Protein AF-A0A932WD72-F1 (afdb_monomer_lite)

pLDDT: mean 85.98, std 17.01, range [37.34, 98.81]

Radius of gyration: 32.65 Å; chains: 1; bounding box: 57×39×103 Å

Sequence (234 aa):
MKNISDVLYSDHKSEKAEFLILNVMKSKGMKMKNLIPLVLSLIFALLALNAHSNSNQEAILEHKLKTLNLENPKQDLTKNIGRDDFRFIGLYGYAKYFPGTNENDYPLINKYGISMIEGTSDFIESEKHKELIQKAKQYAEIYNSALLNRVKEHNVKPQEGYVPDKETAIKIAVAIWIPIYGQNEIEKQKPYNAILENGIWFVSGSLPKGWVGGVAEAEILKENGKIIRISHGK

Foldseek 3Di:
DDDVVVVVVVVVVVVVVVVVVVVVCVVVVNDPVRVVVVVVVVVVVVVVVVVVPPVALLNLLVVLCVVADLVCLVVVLVVCVVVVQLAAEWEEEPHIDQAQDDPVCVVVNVVRDHDYRGSGYNDDPDPSSVVSNVSSNSSRNVNRNVSSVVVPPPDDADPCAPQNDFVSLQVLQLVVCCVVPNDVQQVQQPPKGWDDDPQWIWIWGHDPPPDDFWIWIWIAGRHYRDTPDTDTTD

Secondary structure (DSSP, 8-state):
---HHHHHHHHHHHHHHHHHHHHHHHHTT--HHHHHHHHHHHHHHHHHHHT-----HHHHHHHHHTTS-SS-HHHHHHHHHTTT--PEEEE-SSS-B-TT--GGGHHHHHHH-EEEETT--SS---HHHHHHHHHHHHHHHHHHHHHHHHHHS-----TT-SS-SHHHHHHHHHHHHHHHH-HHHHHTTPSPEEEEETTEEEEE----TT--S--EEEEEETTT--EEEEEE--

Structure (mmCIF, N/CA/C/O backbone):
data_AF-A0A932WD72-F1
#
_entry.id   AF-A0A932WD72-F1
#
loop_
_atom_site.group_PDB
_atom_site.id
_atom_site.type_symbol
_atom_site.label_atom_id
_atom_site.label_alt_id
_atom_site.label_comp_id
_atom_site.label_asym_id
_atom_site.label_entity_id
_atom_site.label_seq_id
_atom_site.pdbx_PDB_ins_code
_atom_site.Cartn_x
_atom_site.Cartn_y
_atom_site.Cartn_z
_atom_site.occupancy
_atom_site.B_iso_or_equiv
_atom_site.auth_seq_id
_atom_site.auth_comp_id
_atom_site.auth_asym_id
_atom_site.auth_atom_id
_atom_site.pdbx_PDB_model_num
ATOM 1 N N . MET A 1 1 ? 24.542 18.127 35.297 1.00 41.25 1 MET A N 1
ATOM 2 C CA . MET A 1 1 ? 24.663 18.722 36.646 1.00 41.25 1 MET A CA 1
ATOM 3 C C . MET A 1 1 ? 23.253 19.050 37.110 1.00 41.25 1 MET A C 1
ATOM 5 O O . MET A 1 1 ? 22.577 19.782 36.401 1.00 41.25 1 MET A O 1
ATOM 9 N N . LYS A 1 2 ? 22.760 18.421 38.187 1.00 44.06 2 LYS A N 1
ATOM 10 C CA . LYS A 1 2 ? 21.431 18.741 38.742 1.00 44.06 2 LYS A CA 1
ATOM 11 C C . LYS A 1 2 ? 21.469 20.142 39.353 1.00 44.06 2 LYS A C 1
ATOM 13 O O . LYS A 1 2 ? 22.476 20.512 39.951 1.00 44.06 2 LYS A O 1
ATOM 18 N N . ASN A 1 3 ? 20.401 20.905 39.150 1.00 39.41 3 ASN A N 1
ATOM 19 C CA . ASN A 1 3 ? 20.292 22.287 39.595 1.00 39.41 3 ASN A CA 1
ATOM 20 C C . ASN A 1 3 ? 20.212 22.322 41.133 1.00 39.41 3 ASN A C 1
ATOM 22 O O . ASN A 1 3 ? 19.490 21.523 41.728 1.00 39.41 3 ASN A O 1
ATOM 26 N N . ILE A 1 4 ? 20.958 23.215 41.789 1.00 45.09 4 ILE A N 1
ATOM 27 C CA . ILE A 1 4 ? 21.051 23.293 43.264 1.00 45.09 4 ILE A CA 1
ATOM 28 C C . ILE A 1 4 ? 19.677 23.600 43.898 1.00 45.09 4 ILE A C 1
ATOM 30 O O . ILE A 1 4 ? 19.404 23.198 45.028 1.00 45.09 4 ILE A O 1
ATOM 34 N N . SER A 1 5 ? 18.764 24.209 43.133 1.00 44.12 5 SER A N 1
ATOM 35 C CA . SER A 1 5 ? 17.362 24.411 43.514 1.00 44.12 5 SER A CA 1
ATOM 36 C C . SER A 1 5 ? 16.588 23.108 43.741 1.00 44.12 5 SER A C 1
ATOM 38 O O . SER A 1 5 ? 15.742 23.059 44.630 1.00 44.12 5 SER A O 1
ATOM 40 N N . ASP A 1 6 ? 16.886 22.043 42.990 1.00 44.47 6 ASP A N 1
ATOM 41 C CA . ASP A 1 6 ? 16.159 20.767 43.085 1.00 44.47 6 ASP A CA 1
ATOM 42 C C . ASP A 1 6 ? 16.589 19.959 44.316 1.00 44.47 6 ASP A C 1
ATOM 44 O O . ASP A 1 6 ? 15.799 19.198 44.873 1.00 44.47 6 ASP A O 1
ATOM 48 N N . VAL A 1 7 ? 17.833 20.158 44.768 1.00 45.12 7 VAL A N 1
ATOM 49 C CA . VAL A 1 7 ? 18.369 19.554 45.997 1.00 45.12 7 VAL A CA 1
ATOM 50 C C . VAL A 1 7 ? 17.746 20.235 47.220 1.00 45.12 7 VAL A C 1
ATOM 52 O O . VAL A 1 7 ? 17.150 19.559 48.058 1.00 45.12 7 VAL A O 1
ATOM 55 N N . LEU A 1 8 ? 17.742 21.573 47.247 1.00 37.34 8 LEU A N 1
ATOM 56 C CA . LEU A 1 8 ? 17.182 22.361 48.353 1.00 37.34 8 LEU A CA 1
ATOM 57 C C . LEU A 1 8 ? 15.648 22.252 48.469 1.00 37.34 8 LEU A C 1
ATOM 59 O O . LEU A 1 8 ? 15.103 22.312 49.571 1.00 37.34 8 LEU A O 1
ATOM 63 N N . TYR A 1 9 ? 14.931 22.044 47.356 1.00 37.50 9 TYR A N 1
ATOM 64 C CA . TYR A 1 9 ? 13.480 21.805 47.387 1.00 37.50 9 TYR A CA 1
ATOM 65 C C . TYR A 1 9 ? 13.120 20.401 47.911 1.00 37.50 9 TYR A C 1
ATOM 67 O O . TYR A 1 9 ? 12.028 20.202 48.452 1.00 37.50 9 TYR A O 1
ATOM 75 N N . SER A 1 10 ? 14.029 19.425 47.776 1.00 45.84 10 SER A N 1
ATOM 76 C CA . SER A 1 10 ? 13.839 18.064 48.291 1.00 45.84 10 SER A CA 1
ATOM 77 C C . SER A 1 10 ? 14.090 17.957 49.802 1.00 45.84 10 SER A C 1
ATOM 79 O O . SER A 1 10 ? 13.303 17.304 50.492 1.00 45.84 10 SER A O 1
ATOM 81 N N . ASP A 1 11 ? 15.080 18.690 50.327 1.00 47.03 11 ASP A N 1
ATOM 82 C CA . ASP A 1 11 ? 15.440 18.689 51.755 1.00 47.03 11 ASP A CA 1
ATOM 83 C C . ASP A 1 11 ? 14.346 19.308 52.642 1.00 47.03 11 ASP A C 1
ATOM 85 O O . ASP A 1 11 ? 14.037 18.808 53.721 1.00 47.03 11 ASP A O 1
ATOM 89 N N . HIS A 1 12 ? 13.634 20.333 52.163 1.00 47.28 12 HIS A N 1
ATOM 90 C CA . HIS A 1 12 ? 12.531 20.917 52.936 1.00 47.28 12 HIS A CA 1
ATOM 91 C C . HIS A 1 12 ? 11.278 20.024 53.030 1.00 47.28 12 HIS A C 1
ATOM 93 O O . HIS A 1 12 ? 10.427 20.243 53.899 1.00 47.28 12 HIS A O 1
ATOM 99 N N . LYS A 1 13 ? 11.117 19.036 52.136 1.00 51.66 13 LYS A N 1
ATOM 100 C CA . LYS A 1 13 ? 10.006 18.068 52.191 1.00 51.66 13 LYS A CA 1
ATOM 101 C C . LYS A 1 13 ? 10.294 16.918 53.153 1.00 51.66 13 LYS A C 1
ATOM 103 O O . LYS A 1 13 ? 9.353 16.472 53.810 1.00 51.66 13 LYS A O 1
ATOM 108 N N . SER A 1 14 ? 11.544 16.457 53.251 1.00 51.78 14 SER A N 1
ATOM 109 C CA . SER A 1 14 ? 11.929 15.389 54.183 1.00 51.78 14 SER A CA 1
ATOM 110 C C . SER A 1 14 ? 11.797 15.853 55.635 1.00 51.78 14 SER A C 1
ATOM 112 O O . SER A 1 14 ? 11.120 15.187 56.416 1.00 51.78 14 SER A O 1
ATOM 114 N N . GLU A 1 15 ? 12.281 17.054 55.967 1.00 55.59 15 GLU A N 1
ATOM 115 C CA . GLU A 1 15 ? 12.157 17.619 57.321 1.00 55.59 15 GLU A CA 1
ATOM 116 C C . GLU A 1 15 ? 10.693 17.837 57.740 1.00 55.59 15 GLU A C 1
ATOM 118 O O . GLU A 1 15 ? 10.295 17.533 58.867 1.00 55.59 15 GLU A O 1
ATOM 123 N N . LYS A 1 16 ? 9.841 18.317 56.820 1.00 57.59 16 LYS A N 1
ATOM 124 C CA . LYS A 1 16 ? 8.402 18.490 57.088 1.00 57.59 16 LYS A CA 1
ATOM 125 C C . LYS A 1 16 ? 7.681 17.156 57.277 1.00 57.59 16 LYS A C 1
ATOM 127 O O . LYS A 1 16 ? 6.768 17.081 58.099 1.00 57.59 16 LYS A O 1
ATOM 132 N N . ALA A 1 17 ? 8.073 16.119 56.538 1.00 55.59 17 ALA A N 1
ATOM 133 C CA . ALA A 1 17 ? 7.509 14.782 56.684 1.00 55.59 17 ALA A CA 1
ATOM 134 C C . ALA A 1 17 ? 7.911 14.148 58.025 1.00 55.59 17 ALA A C 1
ATOM 136 O O . ALA A 1 17 ? 7.048 13.621 58.728 1.00 55.59 17 ALA A O 1
ATOM 137 N N . GLU A 1 18 ? 9.179 14.266 58.426 1.00 61.75 18 GLU A N 1
ATOM 138 C CA . GLU A 1 18 ? 9.663 13.800 59.732 1.00 61.75 18 GLU A CA 1
ATOM 139 C C . GLU A 1 18 ? 8.956 14.509 60.893 1.00 61.75 18 GLU A C 1
ATOM 141 O O . GLU A 1 18 ? 8.495 13.858 61.836 1.00 61.75 18 GLU A O 1
ATOM 146 N N . PHE A 1 19 ? 8.775 15.830 60.793 1.00 67.19 19 PHE A N 1
ATOM 147 C CA . PHE A 1 19 ? 8.046 16.615 61.788 1.00 67.19 19 PHE A CA 1
ATOM 148 C C . PHE A 1 19 ? 6.575 16.184 61.915 1.00 67.19 19 PHE A C 1
ATOM 150 O O . PHE A 1 19 ? 6.048 16.048 63.024 1.00 67.19 19 PHE A O 1
ATOM 157 N N . LEU A 1 20 ? 5.904 15.913 60.789 1.00 63.50 20 LEU A N 1
ATOM 158 C CA . LEU A 1 20 ? 4.515 15.450 60.783 1.00 63.50 20 LEU A CA 1
ATOM 159 C C . LEU A 1 20 ? 4.382 14.052 61.411 1.00 63.50 20 LEU A C 1
ATOM 161 O O . LEU A 1 20 ? 3.483 13.820 62.222 1.00 63.50 20 LEU A O 1
ATOM 165 N N . ILE A 1 21 ? 5.301 13.140 61.080 1.00 62.25 21 ILE A N 1
ATOM 166 C CA . ILE A 1 21 ? 5.334 11.769 61.608 1.00 62.25 21 ILE A CA 1
ATOM 167 C C . ILE A 1 21 ? 5.532 11.786 63.128 1.00 62.25 21 ILE A C 1
ATOM 169 O O . ILE A 1 21 ? 4.779 11.129 63.851 1.00 62.25 21 ILE A O 1
ATOM 173 N N . LEU A 1 22 ? 6.475 12.586 63.632 1.00 61.41 22 LEU A N 1
ATOM 174 C CA . LEU A 1 22 ? 6.733 12.721 65.070 1.00 61.41 22 LEU A CA 1
ATOM 175 C C . LEU A 1 22 ? 5.521 13.274 65.836 1.00 61.41 22 LEU A C 1
ATOM 177 O O . LEU A 1 22 ? 5.218 12.801 66.937 1.00 61.41 22 LEU A O 1
ATOM 181 N N . ASN A 1 23 ? 4.785 14.223 65.253 1.00 68.56 23 ASN A N 1
ATOM 182 C CA . ASN A 1 23 ? 3.573 14.776 65.864 1.00 68.56 23 ASN A CA 1
ATOM 183 C C . ASN A 1 23 ? 2.417 13.761 65.898 1.00 68.56 23 ASN A C 1
ATOM 185 O O . ASN A 1 23 ? 1.711 13.642 66.908 1.00 68.56 23 ASN A O 1
ATOM 189 N N . VAL A 1 24 ? 2.252 12.961 64.841 1.00 63.25 24 VAL A N 1
ATOM 190 C CA . VAL A 1 24 ? 1.268 11.865 64.811 1.00 63.25 24 VAL A CA 1
ATOM 191 C C . VAL A 1 24 ? 1.629 10.765 65.819 1.00 63.25 24 VAL A C 1
ATOM 193 O O . VAL A 1 24 ? 0.752 10.261 66.521 1.00 63.25 24 VAL A O 1
ATOM 196 N N . MET A 1 25 ? 2.913 10.424 65.958 1.00 64.25 25 MET A N 1
ATOM 197 C CA . MET A 1 25 ? 3.375 9.451 66.955 1.00 64.25 25 MET A CA 1
ATOM 198 C C . MET A 1 25 ? 3.091 9.902 68.392 1.00 64.25 25 MET A C 1
ATOM 200 O O . MET A 1 25 ? 2.602 9.103 69.195 1.00 64.25 25 MET A O 1
ATOM 204 N N . LYS A 1 26 ? 3.365 11.177 68.708 1.00 66.56 26 LYS A N 1
ATOM 205 C CA . LYS A 1 26 ? 3.128 11.751 70.044 1.00 66.56 26 LYS A CA 1
ATOM 206 C C . LYS A 1 26 ? 1.642 11.812 70.394 1.00 66.56 26 LYS A C 1
ATOM 208 O O . LYS A 1 26 ? 1.268 11.382 71.479 1.00 66.56 26 LYS A O 1
ATOM 213 N N . SER A 1 27 ? 0.799 12.288 69.477 1.00 71.25 27 SER A N 1
ATOM 214 C CA . SER A 1 27 ? -0.651 12.429 69.713 1.00 71.25 27 SER A CA 1
ATOM 215 C C . SER A 1 27 ? -1.383 11.100 69.929 1.00 71.25 27 SER A C 1
ATOM 217 O O . SER A 1 27 ? -2.397 11.075 70.619 1.00 71.25 27 SER A O 1
ATOM 219 N N . LYS A 1 28 ? -0.869 9.991 69.379 1.00 68.56 28 LYS A N 1
ATOM 220 C CA . LYS A 1 28 ? -1.492 8.659 69.489 1.00 68.56 28 LYS A CA 1
ATOM 221 C C . LYS A 1 28 ? -0.785 7.698 70.454 1.00 68.56 28 LYS A C 1
ATOM 223 O O . LYS A 1 28 ? -1.151 6.527 70.503 1.00 68.56 28 LYS A O 1
ATOM 228 N N . GLY A 1 29 ? 0.241 8.146 71.186 1.00 75.31 29 GLY A N 1
ATOM 229 C CA . GLY A 1 29 ? 1.013 7.283 72.096 1.00 75.31 29 GLY A CA 1
ATOM 230 C C . GLY A 1 29 ? 1.695 6.096 71.396 1.00 75.31 29 GLY A C 1
ATOM 231 O O . GLY A 1 29 ? 1.924 5.047 72.002 1.00 75.31 29 GLY A O 1
ATOM 232 N N . MET A 1 30 ? 1.986 6.226 70.099 1.00 68.69 30 MET A N 1
ATOM 233 C CA . MET A 1 30 ? 2.426 5.114 69.260 1.00 68.69 30 MET A CA 1
ATOM 234 C C . MET A 1 30 ? 3.936 4.893 69.403 1.00 68.69 30 MET A C 1
ATOM 236 O O . MET A 1 30 ? 4.739 5.768 69.082 1.00 68.69 30 MET A O 1
ATOM 240 N N . LYS A 1 31 ? 4.347 3.705 69.865 1.00 74.88 31 LYS A N 1
ATOM 241 C CA . LYS A 1 31 ? 5.771 3.336 69.943 1.00 74.88 31 LYS A CA 1
ATOM 242 C C . LYS A 1 31 ? 6.355 3.161 68.536 1.00 74.88 31 LYS A C 1
ATOM 244 O O . LYS A 1 31 ? 5.718 2.551 67.684 1.00 74.88 31 LYS A O 1
ATOM 249 N N . MET A 1 32 ? 7.596 3.611 68.324 1.00 66.00 32 MET A N 1
ATOM 250 C CA . MET A 1 32 ? 8.297 3.601 67.024 1.00 66.00 32 MET A CA 1
ATOM 251 C C . MET A 1 32 ? 8.283 2.235 66.316 1.00 66.00 32 MET A C 1
ATOM 253 O O . MET A 1 32 ? 8.058 2.159 65.112 1.00 66.00 32 MET A O 1
ATOM 257 N N . LYS A 1 33 ? 8.397 1.142 67.081 1.00 68.69 33 LYS A N 1
ATOM 258 C CA . LYS A 1 33 ? 8.312 -0.240 66.576 1.00 68.69 33 LYS A CA 1
ATOM 259 C C . LYS A 1 33 ? 6.976 -0.606 65.904 1.00 68.69 33 LYS A C 1
ATOM 261 O O . LYS A 1 33 ? 6.944 -1.528 65.101 1.00 68.69 33 LYS A O 1
ATOM 266 N N . ASN A 1 34 ? 5.896 0.123 66.195 1.00 69.75 34 ASN A N 1
ATOM 267 C CA . ASN A 1 34 ? 4.574 -0.088 65.599 1.00 69.75 34 ASN A CA 1
ATOM 268 C C . ASN A 1 34 ? 4.337 0.799 64.362 1.00 69.75 34 ASN A C 1
ATOM 270 O O . ASN A 1 34 ? 3.388 0.563 63.620 1.00 69.75 34 ASN A O 1
ATOM 274 N N . LEU A 1 35 ? 5.185 1.809 64.130 1.00 66.00 35 LEU A N 1
ATOM 275 C CA . LEU A 1 35 ? 5.070 2.716 62.987 1.00 66.00 35 LEU A CA 1
ATOM 276 C C . LEU A 1 35 ? 5.644 2.090 61.711 1.00 66.00 35 LEU A C 1
ATOM 278 O O . LEU A 1 35 ? 5.065 2.229 60.638 1.00 66.00 35 LEU A O 1
ATOM 282 N N . ILE A 1 36 ? 6.753 1.361 61.848 1.00 74.75 36 ILE A N 1
ATOM 283 C CA . ILE A 1 36 ? 7.445 0.671 60.752 1.00 74.75 36 ILE A CA 1
ATOM 284 C C . ILE A 1 36 ? 6.493 -0.221 59.931 1.00 74.75 36 ILE A C 1
ATOM 286 O O . ILE A 1 36 ? 6.412 -0.008 58.723 1.00 74.75 36 ILE A O 1
ATOM 290 N N . PRO A 1 37 ? 5.717 -1.156 60.522 1.00 72.38 37 PRO A N 1
ATOM 291 C CA . PRO A 1 37 ? 4.793 -1.987 59.748 1.00 72.38 37 PRO A CA 1
ATOM 292 C C . PRO A 1 37 ? 3.656 -1.186 59.095 1.00 72.38 37 PRO A C 1
ATOM 294 O O . PRO A 1 37 ? 3.185 -1.564 58.028 1.00 72.38 37 PRO A O 1
ATOM 297 N N . LEU A 1 38 ? 3.235 -0.062 59.685 1.00 72.06 38 LEU A N 1
ATOM 298 C CA . LEU A 1 38 ? 2.143 0.762 59.159 1.00 72.06 38 LEU A CA 1
ATOM 299 C C . LEU A 1 38 ? 2.592 1.584 57.944 1.00 72.06 38 LEU A C 1
ATOM 301 O O . LEU A 1 38 ? 1.895 1.606 56.931 1.00 72.06 38 LEU A O 1
ATOM 305 N N . VAL A 1 39 ? 3.789 2.176 58.019 1.00 75.56 39 VAL A N 1
ATOM 306 C CA . VAL A 1 39 ? 4.454 2.865 56.902 1.00 75.56 39 VAL A CA 1
ATOM 307 C C . VAL A 1 39 ? 4.790 1.875 55.792 1.00 75.56 39 VAL A C 1
ATOM 309 O O . VAL A 1 39 ? 4.504 2.161 54.635 1.00 75.56 39 VAL A O 1
ATOM 312 N N . LEU A 1 40 ? 5.303 0.686 56.128 1.00 71.75 40 LEU A N 1
ATOM 313 C CA . LEU A 1 40 ? 5.499 -0.391 55.157 1.00 71.75 40 LEU A CA 1
ATOM 314 C C . LEU A 1 40 ? 4.181 -0.795 54.494 1.00 71.75 40 LEU A C 1
ATOM 316 O O . LEU A 1 40 ? 4.169 -0.924 53.279 1.00 71.75 40 LEU A O 1
ATOM 320 N N . SER A 1 41 ? 3.072 -0.922 55.234 1.00 69.62 41 SER A N 1
ATOM 321 C CA . SER A 1 41 ? 1.763 -1.236 54.638 1.00 69.62 41 SER A CA 1
ATOM 322 C C . SER A 1 41 ? 1.244 -0.115 53.735 1.00 69.62 41 SER A C 1
ATOM 324 O O . SER A 1 41 ? 0.659 -0.398 52.697 1.00 69.62 41 SER A O 1
ATOM 326 N N . LEU A 1 42 ? 1.504 1.150 54.084 1.00 72.06 42 LEU A N 1
ATOM 327 C CA . LEU A 1 42 ? 1.110 2.306 53.282 1.00 72.06 42 LEU A CA 1
ATOM 328 C C . LEU A 1 42 ? 1.945 2.389 51.999 1.00 72.06 42 LEU A C 1
ATOM 330 O O . LEU A 1 42 ? 1.398 2.647 50.934 1.00 72.06 42 LEU A O 1
ATOM 334 N N . ILE A 1 43 ? 3.250 2.113 52.089 1.00 73.62 43 ILE A N 1
ATOM 335 C CA . ILE A 1 43 ? 4.148 1.978 50.936 1.00 73.62 43 ILE A CA 1
ATOM 336 C C . ILE A 1 43 ? 3.706 0.794 50.075 1.00 73.62 43 ILE A C 1
ATOM 338 O O . ILE A 1 43 ? 3.631 0.943 48.864 1.00 73.62 43 ILE A O 1
ATOM 342 N N . PHE A 1 44 ? 3.349 -0.348 50.668 1.00 68.12 44 PHE A N 1
ATOM 343 C CA . PHE A 1 44 ? 2.833 -1.506 49.935 1.00 68.12 44 PHE A CA 1
ATOM 344 C C . PHE A 1 44 ? 1.483 -1.207 49.268 1.00 68.12 44 PHE A C 1
ATOM 346 O O . PHE A 1 44 ? 1.270 -1.626 48.140 1.00 68.12 44 PHE A O 1
ATOM 353 N N . ALA A 1 45 ? 0.599 -0.437 49.910 1.00 64.69 45 ALA A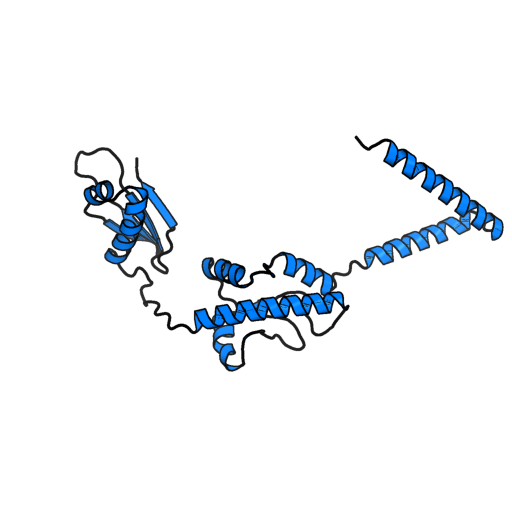 N 1
ATOM 354 C CA . ALA A 1 45 ? -0.670 0.015 49.340 1.00 64.69 45 ALA A CA 1
ATOM 355 C C . ALA A 1 45 ? -0.469 1.046 48.215 1.00 64.69 45 ALA A C 1
ATOM 357 O O . ALA A 1 45 ? -1.134 0.966 47.189 1.00 64.69 45 ALA A O 1
ATOM 358 N N . LEU A 1 46 ? 0.485 1.972 48.360 1.00 64.44 46 LEU A N 1
ATOM 359 C CA . LEU A 1 46 ? 0.890 2.923 47.316 1.00 64.44 46 LEU A CA 1
ATOM 360 C C . LEU A 1 46 ? 1.571 2.214 46.137 1.00 64.44 46 LEU A C 1
ATOM 362 O O . LEU A 1 46 ? 1.322 2.558 44.984 1.00 64.44 46 LEU A O 1
ATOM 366 N N . LEU A 1 47 ? 2.392 1.196 46.407 1.00 59.28 47 LEU A N 1
ATOM 367 C CA . LEU A 1 47 ? 2.963 0.315 45.391 1.00 59.28 47 LEU A CA 1
ATOM 368 C C . LEU A 1 47 ? 1.880 -0.536 44.729 1.00 59.28 47 LEU A C 1
ATOM 370 O O . LEU A 1 47 ? 1.943 -0.700 43.524 1.00 59.28 47 LEU A O 1
ATOM 374 N N . ALA A 1 48 ? 0.866 -1.013 45.457 1.00 56.84 48 ALA A N 1
ATOM 375 C CA . ALA A 1 48 ? -0.268 -1.749 44.897 1.00 56.84 48 ALA A CA 1
ATOM 376 C C . ALA A 1 48 ? -1.197 -0.858 44.048 1.00 56.84 48 ALA A C 1
ATOM 378 O O . 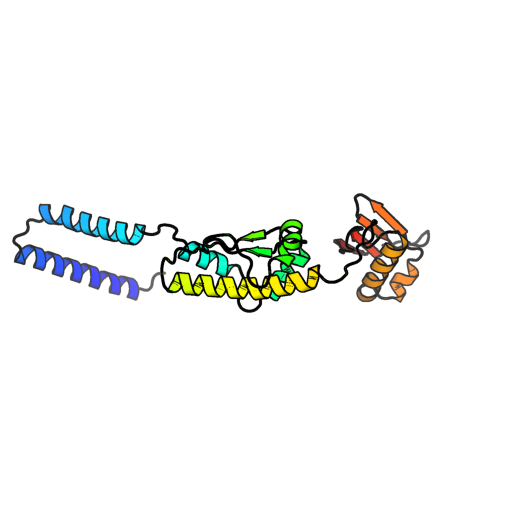ALA A 1 48 ? -1.696 -1.318 43.025 1.00 56.84 48 ALA A O 1
ATOM 379 N N . LEU A 1 49 ? -1.376 0.421 44.410 1.00 52.78 49 LEU A N 1
ATOM 380 C CA . LEU A 1 49 ? -2.050 1.417 43.564 1.00 52.78 49 LEU A CA 1
ATOM 381 C C . LEU A 1 49 ? -1.256 1.689 42.277 1.00 52.78 49 LEU A C 1
ATOM 383 O O . LEU A 1 49 ? -1.844 1.749 41.202 1.00 52.78 49 LEU A O 1
ATOM 387 N N . ASN A 1 50 ? 0.072 1.809 42.371 1.00 53.12 50 ASN A N 1
ATOM 388 C CA . ASN A 1 50 ? 0.944 1.997 41.205 1.00 53.12 50 ASN A CA 1
ATOM 389 C C . ASN A 1 50 ? 1.144 0.707 40.384 1.00 53.12 50 ASN A C 1
ATOM 391 O O . ASN A 1 50 ? 1.428 0.780 39.193 1.00 53.12 50 ASN A O 1
ATOM 395 N N . ALA A 1 51 ? 0.977 -0.467 40.999 1.00 43.78 51 ALA A N 1
ATOM 396 C CA . ALA A 1 51 ? 1.050 -1.783 40.365 1.00 43.78 51 ALA A CA 1
ATOM 397 C C . ALA A 1 51 ? -0.296 -2.247 39.789 1.00 43.78 51 ALA A C 1
ATOM 399 O O . ALA A 1 51 ? -0.351 -3.302 39.163 1.00 43.78 51 ALA A O 1
ATOM 400 N N . HIS A 1 52 ? -1.358 -1.438 39.888 1.00 44.81 52 HIS A N 1
ATOM 401 C CA . HIS A 1 52 ? -2.531 -1.585 39.024 1.00 44.81 52 HIS A CA 1
ATOM 402 C C . HIS A 1 52 ? -2.258 -1.061 37.600 1.00 44.81 52 HIS A C 1
ATOM 404 O O . HIS A 1 52 ? -3.164 -0.625 36.900 1.00 44.81 52 HIS A O 1
ATOM 410 N N . SER A 1 53 ? -1.011 -1.149 37.128 1.00 47.22 53 SER A N 1
ATOM 411 C CA . SER A 1 53 ? -0.688 -1.235 35.707 1.00 47.22 53 SER A CA 1
ATOM 412 C C . SER A 1 53 ? -0.990 -2.654 35.205 1.00 47.22 53 SER A C 1
ATOM 414 O O . SER A 1 53 ? -0.119 -3.350 34.683 1.00 47.22 53 SER A O 1
ATOM 416 N N . ASN A 1 54 ? -2.224 -3.110 35.404 1.00 48.03 54 ASN A N 1
ATOM 417 C CA . ASN A 1 54 ? -2.757 -4.190 34.592 1.00 48.03 54 ASN A CA 1
ATOM 418 C C . ASN A 1 54 ? -2.958 -3.609 33.194 1.00 48.03 54 ASN A C 1
ATOM 420 O O . ASN A 1 54 ? -3.535 -2.535 33.048 1.00 48.03 54 ASN A O 1
ATOM 424 N N . SER A 1 55 ? -2.445 -4.291 32.178 1.00 59.03 55 SER A N 1
ATOM 425 C CA . SER A 1 55 ? -2.666 -3.997 30.764 1.00 59.03 55 SER A CA 1
ATOM 426 C C . SER A 1 55 ? -4.163 -4.054 30.434 1.00 59.03 55 SER A C 1
ATOM 428 O O . SER A 1 55 ? -4.666 -5.083 29.986 1.00 59.03 55 SER A O 1
ATOM 430 N N . ASN A 1 56 ? -4.877 -2.972 30.728 1.00 82.06 56 ASN A N 1
ATOM 431 C CA . ASN A 1 56 ? -6.292 -2.816 30.443 1.00 82.06 56 ASN A CA 1
ATOM 432 C C . ASN A 1 56 ? -6.481 -2.433 28.966 1.00 82.06 56 ASN A C 1
ATOM 434 O O . ASN A 1 56 ? -5.543 -1.984 28.292 1.00 82.06 56 ASN A O 1
ATOM 438 N N . GLN A 1 57 ? -7.670 -2.687 28.428 1.00 91.75 57 GLN A N 1
ATOM 439 C CA . GLN A 1 57 ? -7.964 -2.485 27.009 1.00 91.75 57 GLN A CA 1
ATOM 440 C C . GLN A 1 57 ? -7.730 -1.027 26.592 1.00 91.75 57 GLN A C 1
ATOM 442 O O . GLN A 1 57 ? -7.207 -0.783 25.502 1.00 91.75 57 GLN A O 1
ATOM 447 N N . GLU A 1 58 ? -7.983 -0.073 27.498 1.00 93.94 58 GLU A N 1
ATOM 448 C CA . GLU A 1 58 ? -7.685 1.347 27.284 1.00 93.94 58 GLU A CA 1
ATOM 449 C C . GLU A 1 58 ? -6.215 1.599 26.905 1.00 93.94 58 GLU A C 1
ATOM 451 O O . GLU A 1 58 ? -5.946 2.258 25.898 1.00 93.94 58 GLU A O 1
ATOM 456 N N . ALA A 1 59 ? -5.256 1.075 27.677 1.00 94.19 59 ALA A N 1
ATOM 457 C CA . ALA A 1 59 ? -3.831 1.308 27.433 1.00 94.19 59 ALA A CA 1
ATOM 458 C C . ALA A 1 59 ? -3.352 0.652 26.127 1.00 94.19 59 ALA A C 1
ATOM 460 O O . ALA A 1 59 ? -2.558 1.243 25.386 1.00 94.19 59 ALA A O 1
ATOM 461 N N . ILE A 1 60 ? -3.863 -0.548 25.822 1.00 95.69 60 ILE A N 1
ATOM 462 C CA . ILE A 1 60 ? -3.583 -1.258 24.564 1.00 95.69 60 ILE A CA 1
ATOM 463 C C . ILE A 1 60 ? -4.081 -0.426 23.380 1.00 95.69 60 ILE A C 1
ATOM 465 O O . ILE A 1 60 ? -3.332 -0.195 22.424 1.00 95.69 60 ILE A O 1
ATOM 469 N N . LEU A 1 61 ? -5.319 0.063 23.467 1.00 97.19 61 LEU A N 1
ATOM 470 C CA . LEU A 1 61 ? -5.931 0.855 22.413 1.00 97.19 61 LEU A CA 1
ATOM 471 C C . LEU A 1 61 ? -5.214 2.191 22.234 1.00 97.19 61 LEU A C 1
ATOM 473 O O . LEU A 1 61 ? -4.895 2.570 21.110 1.00 97.19 61 LEU A O 1
ATOM 477 N N . GLU A 1 62 ? -4.892 2.887 23.324 1.00 96.62 62 GLU A N 1
ATOM 478 C CA . GLU A 1 62 ? -4.165 4.154 23.261 1.00 96.62 62 GLU A CA 1
ATOM 479 C C . GLU A 1 62 ? -2.811 3.987 22.554 1.00 96.62 62 GLU A C 1
ATOM 481 O O . GLU A 1 62 ? -2.471 4.771 21.663 1.00 96.62 62 GLU A O 1
ATOM 486 N N . HIS A 1 63 ? -2.050 2.942 22.898 1.00 96.75 63 HIS A N 1
ATOM 487 C CA . HIS A 1 63 ? -0.792 2.637 22.221 1.00 96.75 63 HIS A CA 1
ATOM 488 C C . HIS A 1 63 ? -1.012 2.296 20.742 1.00 96.75 63 HIS A C 1
ATOM 490 O O . HIS A 1 63 ? -0.290 2.798 19.879 1.00 96.75 63 HIS A O 1
ATOM 496 N N . LYS A 1 64 ? -2.026 1.482 20.424 1.00 97.69 64 LYS A N 1
ATOM 497 C CA . LYS A 1 64 ? -2.341 1.118 19.040 1.00 97.69 64 LYS A CA 1
ATOM 498 C C . LYS A 1 64 ? -2.682 2.350 18.202 1.00 97.69 64 LYS A C 1
ATOM 500 O O . LYS A 1 64 ? -2.131 2.496 17.111 1.00 97.69 64 LYS A O 1
ATOM 505 N N . LEU A 1 65 ? -3.521 3.254 18.705 1.00 98.12 65 LEU A N 1
ATOM 506 C CA . LEU A 1 65 ? -3.937 4.455 17.976 1.00 98.12 65 LEU A CA 1
ATOM 507 C C . LEU A 1 65 ? -2.785 5.441 17.732 1.00 98.12 65 LEU A C 1
ATOM 509 O O . LEU A 1 65 ? -2.788 6.102 16.700 1.00 98.12 65 LEU A O 1
ATOM 513 N N . LYS A 1 66 ? -1.757 5.485 18.594 1.00 98.06 66 LYS A N 1
ATOM 514 C CA . LYS A 1 66 ? -0.532 6.282 18.351 1.00 98.06 66 LYS A CA 1
ATOM 515 C C . LYS A 1 66 ? 0.251 5.835 17.112 1.00 98.06 66 LYS A C 1
ATOM 517 O O . LYS A 1 66 ? 1.061 6.599 16.598 1.00 98.06 66 LYS A O 1
ATOM 522 N N . THR A 1 67 ? 0.026 4.612 16.632 1.00 97.56 67 THR A N 1
ATOM 523 C CA . THR A 1 67 ? 0.661 4.094 15.408 1.00 97.56 67 THR A CA 1
ATOM 524 C C . THR A 1 67 ? -0.112 4.424 14.130 1.00 97.56 67 THR A C 1
ATOM 526 O O . THR A 1 67 ? 0.382 4.131 13.042 1.00 97.56 67 THR A O 1
ATOM 529 N N . LEU A 1 68 ? -1.312 5.001 14.257 1.00 98.12 68 LEU A N 1
ATOM 530 C CA . LEU A 1 68 ? -2.232 5.269 13.155 1.00 98.12 68 LEU A CA 1
ATOM 531 C C . LEU A 1 68 ? -2.323 6.768 12.873 1.00 98.12 68 LEU A C 1
ATOM 533 O O . LEU A 1 68 ? -2.276 7.597 13.783 1.00 98.12 68 LEU A O 1
ATOM 537 N N . ASN A 1 69 ? -2.535 7.119 11.610 1.00 98.06 69 ASN A N 1
ATOM 538 C CA . ASN A 1 69 ? -2.849 8.479 11.212 1.00 98.06 69 ASN A CA 1
ATOM 539 C C . ASN A 1 69 ? -4.357 8.738 11.362 1.00 98.06 69 ASN A C 1
ATOM 541 O O . ASN A 1 69 ? -5.128 8.597 10.412 1.00 98.06 69 ASN A O 1
ATOM 545 N N . LEU A 1 70 ? -4.780 9.100 12.577 1.00 97.81 70 LEU A N 1
ATOM 546 C CA . LEU A 1 70 ? -6.190 9.380 12.878 1.00 97.81 70 LEU A CA 1
ATOM 547 C C . LEU A 1 70 ? -6.741 10.595 12.119 1.00 97.81 70 LEU A C 1
ATOM 549 O O . LEU A 1 70 ? -7.940 10.655 11.864 1.00 97.81 70 LEU A O 1
ATOM 553 N N . GLU A 1 71 ? -5.881 11.545 11.749 1.00 97.81 71 GLU A N 1
ATOM 554 C CA . GLU A 1 71 ? -6.268 12.742 10.994 1.00 97.81 71 GLU A CA 1
ATOM 555 C C . GLU A 1 71 ? -6.467 12.434 9.505 1.00 97.81 71 GLU A C 1
ATOM 557 O O . GLU A 1 71 ? -7.308 13.046 8.845 1.00 97.81 71 GLU A O 1
ATOM 562 N N . ASN A 1 72 ? -5.719 11.464 8.968 1.00 97.69 72 ASN A N 1
ATOM 563 C CA . ASN A 1 72 ? -5.806 11.061 7.570 1.00 97.69 72 ASN A CA 1
ATOM 564 C C . ASN A 1 72 ? -5.671 9.534 7.374 1.00 97.69 72 ASN A C 1
ATOM 566 O O . ASN A 1 72 ? -4.641 9.051 6.886 1.00 97.69 72 ASN A O 1
ATOM 570 N N . PRO A 1 73 ? -6.740 8.757 7.643 1.00 98.56 73 PRO A N 1
ATOM 571 C CA . PRO A 1 73 ? -6.726 7.300 7.468 1.00 98.56 73 PRO A CA 1
ATOM 572 C C . PRO A 1 73 ? -6.448 6.849 6.023 1.00 98.56 73 PRO A C 1
ATOM 574 O O . PRO A 1 73 ? -5.910 5.766 5.791 1.00 98.56 73 PRO A O 1
ATOM 577 N N . LYS A 1 74 ? -6.764 7.686 5.021 1.00 98.06 74 LYS A N 1
ATOM 578 C CA . LYS A 1 74 ? -6.488 7.389 3.603 1.00 98.06 74 LYS A CA 1
ATOM 579 C C . LYS A 1 74 ? -4.989 7.383 3.286 1.00 98.06 74 LYS A C 1
ATOM 581 O O . LYS A 1 74 ? -4.559 6.681 2.367 1.00 98.06 74 LYS A O 1
ATOM 586 N N . GLN A 1 75 ? -4.184 8.135 4.036 1.00 97.69 75 GLN A N 1
ATOM 587 C CA . GLN A 1 75 ? -2.730 8.109 3.887 1.00 97.69 75 GLN A CA 1
ATOM 588 C C . GLN A 1 75 ? -2.147 6.778 4.377 1.00 97.69 75 GLN A C 1
ATOM 590 O O . GLN A 1 75 ? -1.306 6.195 3.691 1.00 97.69 75 GLN A O 1
ATOM 595 N N . ASP A 1 76 ? -2.639 6.260 5.506 1.00 98.31 76 ASP A N 1
ATOM 596 C CA . ASP A 1 76 ? -2.281 4.918 5.979 1.00 98.31 76 ASP A CA 1
ATOM 597 C C . ASP A 1 76 ? -2.711 3.843 4.977 1.00 98.31 76 ASP A C 1
ATOM 599 O O . ASP A 1 76 ? -1.924 2.951 4.660 1.00 98.31 76 ASP A O 1
ATOM 603 N N . LEU A 1 77 ? -3.920 3.954 4.410 1.00 97.94 77 LEU A N 1
ATOM 604 C CA . LEU A 1 77 ? -4.380 3.062 3.343 1.00 97.94 77 LEU A CA 1
ATOM 605 C C . LEU A 1 77 ? -3.419 3.068 2.151 1.00 97.94 77 LEU A C 1
ATOM 607 O O . LEU A 1 77 ? -2.983 2.011 1.707 1.00 97.94 77 LEU A O 1
ATOM 611 N N . THR A 1 78 ? -3.047 4.251 1.662 1.00 96.00 78 THR A N 1
ATOM 612 C CA . THR A 1 78 ? -2.127 4.395 0.522 1.00 96.00 78 THR A CA 1
ATOM 613 C C . THR A 1 78 ? -0.774 3.739 0.813 1.00 96.00 78 THR A C 1
ATOM 615 O O . THR A 1 78 ? -0.228 3.027 -0.030 1.00 96.00 78 THR A O 1
ATOM 618 N N . LYS A 1 79 ? -0.252 3.919 2.032 1.00 96.19 79 LYS A N 1
ATOM 619 C CA . LYS A 1 79 ? 0.994 3.291 2.489 1.00 96.19 79 LYS A CA 1
ATOM 620 C C . LYS A 1 79 ? 0.887 1.765 2.565 1.00 96.19 79 LYS A C 1
ATOM 622 O O . LYS A 1 79 ? 1.846 1.086 2.202 1.00 96.19 79 LYS A O 1
ATOM 627 N N . ASN A 1 80 ? -0.245 1.237 3.027 1.00 96.75 80 ASN A N 1
ATOM 628 C CA . ASN A 1 80 ? -0.488 -0.203 3.135 1.00 96.75 80 ASN A CA 1
ATOM 629 C C . ASN A 1 80 ? -0.645 -0.853 1.753 1.00 96.75 80 ASN A C 1
ATOM 631 O O . ASN A 1 80 ? 0.035 -1.838 1.477 1.00 96.75 80 ASN A O 1
ATOM 635 N N . ILE A 1 81 ? -1.411 -0.240 0.843 1.00 93.38 81 ILE A N 1
ATOM 636 C CA . ILE A 1 81 ? -1.528 -0.689 -0.555 1.00 93.38 81 ILE A CA 1
ATOM 637 C C . ILE A 1 81 ? -0.154 -0.719 -1.235 1.00 93.38 81 ILE A C 1
ATOM 639 O O . ILE A 1 81 ? 0.164 -1.677 -1.931 1.00 93.38 81 ILE A O 1
ATOM 643 N N . GLY A 1 82 ? 0.701 0.282 -0.995 1.00 88.44 82 GLY A N 1
ATOM 644 C CA . GLY A 1 82 ? 2.074 0.300 -1.521 1.00 88.44 82 GLY A CA 1
ATOM 645 C C . GLY A 1 82 ? 2.972 -0.847 -1.023 1.00 88.44 82 GLY A C 1
ATOM 646 O O . GLY A 1 82 ? 4.079 -1.027 -1.533 1.00 88.44 82 GLY A O 1
ATOM 647 N N . ARG A 1 83 ? 2.514 -1.613 -0.026 1.00 91.06 83 ARG A N 1
ATOM 648 C CA . ARG A 1 83 ? 3.160 -2.809 0.536 1.00 91.06 83 ARG A CA 1
ATOM 649 C C . ARG A 1 83 ? 2.368 -4.090 0.249 1.00 91.06 83 ARG A C 1
ATOM 651 O O . ARG A 1 83 ? 2.618 -5.095 0.904 1.00 91.06 83 ARG A O 1
ATOM 658 N N . ASP A 1 84 ? 1.414 -4.031 -0.678 1.00 89.06 84 ASP A N 1
ATOM 659 C CA . ASP A 1 84 ? 0.478 -5.110 -0.997 1.00 89.06 84 ASP A CA 1
ATOM 660 C C . ASP A 1 84 ? -0.377 -5.576 0.206 1.00 89.06 84 ASP A C 1
ATOM 662 O O . ASP A 1 84 ? -0.857 -6.708 0.242 1.00 89.06 84 ASP A O 1
ATOM 666 N N . ASP A 1 85 ? -0.611 -4.698 1.192 1.00 95.81 85 ASP A N 1
ATOM 667 C CA . ASP A 1 85 ? -1.504 -4.957 2.326 1.00 95.81 85 ASP A CA 1
ATOM 668 C C . ASP A 1 85 ? -2.883 -4.335 2.070 1.00 95.81 85 ASP A C 1
ATOM 670 O O . ASP A 1 85 ? -3.078 -3.122 2.172 1.00 95.81 85 ASP A O 1
ATOM 674 N N . PHE A 1 86 ? -3.841 -5.197 1.733 1.00 96.69 86 PHE A N 1
ATOM 675 C CA . PHE A 1 86 ? -5.230 -4.842 1.434 1.00 96.69 86 PHE A CA 1
ATOM 676 C C . PHE A 1 86 ? -6.197 -5.268 2.546 1.00 96.69 86 PHE A C 1
ATOM 678 O O . PHE A 1 86 ? -7.400 -5.366 2.310 1.00 96.69 86 PHE A O 1
ATOM 685 N N . ARG A 1 87 ? -5.702 -5.577 3.749 1.00 98.50 87 ARG A N 1
ATOM 686 C CA . ARG A 1 87 ? -6.561 -6.046 4.843 1.00 98.50 87 ARG A CA 1
ATOM 687 C C . ARG A 1 87 ? -7.501 -4.941 5.324 1.00 98.50 87 ARG A C 1
ATOM 689 O O . ARG A 1 87 ? -7.086 -3.802 5.531 1.00 98.50 87 ARG A O 1
ATOM 696 N N . PHE A 1 88 ? -8.756 -5.303 5.577 1.00 98.62 88 PHE A N 1
ATOM 697 C CA . PHE A 1 88 ? -9.737 -4.403 6.183 1.00 98.62 88 PHE A CA 1
ATOM 698 C C . PHE A 1 88 ? -9.447 -4.204 7.671 1.00 98.62 88 PHE A C 1
ATOM 700 O O . PHE A 1 88 ? -8.975 -5.111 8.361 1.00 98.62 88 PHE A O 1
ATOM 707 N N . ILE A 1 89 ? -9.765 -3.024 8.190 1.00 98.75 89 ILE A N 1
ATOM 708 C CA . ILE A 1 89 ? -9.639 -2.712 9.610 1.00 98.75 89 ILE A CA 1
ATOM 709 C C . ILE A 1 89 ? -10.853 -3.270 10.351 1.00 98.75 89 ILE A C 1
ATOM 711 O O . ILE A 1 89 ? -11.989 -2.861 10.100 1.00 98.75 89 ILE A O 1
ATOM 715 N N . GLY A 1 90 ? -10.603 -4.210 11.260 1.00 98.44 90 GLY A N 1
ATOM 716 C CA . GLY A 1 90 ? -11.623 -4.817 12.112 1.00 98.44 90 GLY A CA 1
ATOM 717 C C . GLY A 1 90 ? -11.543 -4.309 13.547 1.00 98.44 90 GLY A C 1
ATOM 718 O O . GLY A 1 90 ? -10.454 -4.045 14.063 1.00 98.44 90 GLY A O 1
ATOM 719 N N . LEU A 1 91 ? -12.697 -4.205 14.202 1.00 98.62 91 LEU A N 1
ATOM 720 C CA . LEU A 1 91 ? -12.806 -3.883 15.624 1.00 98.62 91 LEU A CA 1
ATOM 721 C C . LEU A 1 91 ? -13.390 -5.068 16.393 1.00 98.62 91 LEU A C 1
ATOM 723 O O . LEU A 1 91 ? -14.230 -5.804 15.866 1.00 98.62 91 LEU A O 1
ATOM 727 N N . TYR A 1 92 ? -12.950 -5.243 17.635 1.00 97.56 92 TYR A N 1
ATOM 728 C CA . TYR A 1 92 ? -13.572 -6.174 18.568 1.00 97.56 92 TYR A CA 1
ATOM 729 C C . TYR A 1 92 ? -14.795 -5.512 19.221 1.00 97.56 92 TYR A C 1
ATOM 731 O O . TYR A 1 92 ? -14.805 -4.320 19.530 1.00 97.56 92 TYR A O 1
ATOM 739 N N . GLY A 1 93 ? -15.835 -6.313 19.408 1.00 93.88 93 GLY A N 1
ATOM 740 C CA . GLY A 1 93 ? -17.066 -6.020 20.137 1.00 93.88 93 GLY A CA 1
ATOM 741 C C . GLY A 1 93 ? -17.683 -7.360 20.539 1.00 93.88 93 GLY A C 1
ATOM 742 O O . GLY A 1 93 ? -16.953 -8.347 20.624 1.00 93.88 93 GLY A O 1
ATOM 743 N N . TYR A 1 94 ? -19.013 -7.443 20.649 1.00 89.88 94 TYR A N 1
ATOM 744 C CA . TYR A 1 94 ? -19.692 -8.735 20.843 1.00 89.88 94 TYR A CA 1
ATOM 745 C C . TYR A 1 94 ? -19.297 -9.760 19.761 1.00 89.88 94 TYR A C 1
ATOM 747 O O . TYR A 1 94 ? -19.097 -10.944 20.019 1.00 89.88 94 TYR A O 1
ATOM 755 N N . ALA A 1 95 ? -19.128 -9.264 18.535 1.00 93.00 95 ALA A N 1
ATOM 756 C CA . ALA A 1 95 ? -18.471 -9.949 17.435 1.00 93.00 95 ALA A CA 1
ATOM 757 C C . ALA A 1 95 ? -17.499 -8.985 16.742 1.00 93.00 95 ALA A C 1
ATOM 759 O O . ALA A 1 95 ? -17.551 -7.771 16.952 1.00 93.00 95 ALA A O 1
ATOM 760 N N . LYS A 1 96 ? -16.622 -9.517 15.883 1.00 96.06 96 LYS A N 1
ATOM 761 C CA . LYS A 1 96 ? -15.793 -8.678 15.007 1.00 96.06 96 LYS A CA 1
ATOM 762 C C . LYS A 1 96 ? -16.697 -7.937 14.030 1.00 96.06 96 LYS A C 1
ATOM 764 O O . LYS A 1 96 ? -17.556 -8.556 13.404 1.00 96.06 96 LYS A O 1
ATOM 769 N N . TYR A 1 97 ? -16.469 -6.644 13.867 1.00 97.12 97 TYR A N 1
ATOM 770 C CA . TYR A 1 97 ? -17.215 -5.824 12.918 1.00 97.12 97 TYR A CA 1
ATOM 771 C C . TYR A 1 97 ? -16.285 -4.874 12.163 1.00 97.12 97 TYR A C 1
ATOM 773 O O . TYR A 1 97 ? -15.167 -4.586 12.599 1.00 97.12 97 TYR A O 1
ATOM 781 N N . PHE A 1 98 ? -16.756 -4.404 11.007 1.00 98.19 98 PHE A N 1
ATOM 782 C CA . PHE A 1 98 ? -15.953 -3.677 10.022 1.00 98.19 98 PHE A CA 1
ATOM 783 C C . PHE A 1 98 ? -16.650 -2.356 9.668 1.00 98.19 98 PHE A C 1
ATOM 785 O O . PHE A 1 98 ? -17.456 -2.316 8.732 1.00 98.19 98 PHE A O 1
ATOM 792 N N . PRO A 1 99 ? -16.398 -1.270 10.426 1.00 98.56 99 PRO A N 1
ATOM 793 C CA . PRO A 1 99 ? -16.988 0.038 10.141 1.00 98.56 99 PRO A CA 1
ATOM 794 C C . PRO A 1 99 ? -16.762 0.456 8.682 1.00 98.56 99 PRO A C 1
ATOM 796 O O . PRO A 1 99 ? -15.698 0.179 8.132 1.00 98.56 99 PRO A O 1
ATOM 799 N N . GLY A 1 100 ? -17.743 1.115 8.059 1.00 97.44 100 GLY A N 1
ATOM 800 C CA . GLY A 1 100 ? -17.666 1.547 6.653 1.00 97.44 100 GLY A CA 1
ATOM 801 C C . GLY A 1 100 ? -17.926 0.454 5.606 1.00 97.44 100 GLY A C 1
ATOM 802 O O . GLY A 1 100 ? -17.673 0.672 4.425 1.00 97.44 100 GLY A O 1
ATOM 803 N N . THR A 1 101 ? -18.419 -0.719 6.012 1.00 97.44 101 THR A N 1
ATOM 804 C CA . THR A 1 101 ? -18.788 -1.829 5.111 1.00 97.44 101 THR A CA 1
ATOM 805 C C . THR A 1 101 ? -20.190 -2.356 5.437 1.00 97.44 101 THR A C 1
ATOM 807 O O . THR A 1 101 ? -20.775 -1.978 6.455 1.00 97.44 101 THR A O 1
ATOM 810 N N . ASN A 1 102 ? -20.743 -3.216 4.579 1.00 96.62 102 ASN A N 1
ATOM 811 C CA . ASN A 1 102 ? -21.998 -3.938 4.820 1.00 96.62 102 ASN A CA 1
ATOM 812 C C . ASN A 1 102 ? -21.846 -5.454 4.576 1.00 96.62 102 ASN A C 1
ATOM 814 O O . ASN A 1 102 ? -20.803 -5.932 4.135 1.00 96.62 102 ASN A O 1
ATOM 818 N N . GLU A 1 103 ? -22.907 -6.220 4.846 1.00 94.06 103 GLU A N 1
ATOM 819 C CA . GLU A 1 103 ? -22.925 -7.688 4.731 1.00 94.06 103 GLU A CA 1
ATOM 820 C C . GLU A 1 103 ? -22.525 -8.217 3.344 1.00 94.06 103 GLU A C 1
ATOM 822 O O . GLU A 1 103 ? -21.844 -9.238 3.238 1.00 94.06 103 GLU A O 1
ATOM 827 N N . ASN A 1 104 ? -22.849 -7.491 2.271 1.00 94.81 104 ASN A N 1
ATOM 828 C CA . ASN A 1 104 ? -22.482 -7.899 0.913 1.00 94.81 104 ASN A CA 1
ATOM 829 C C . ASN A 1 104 ? -20.977 -7.761 0.633 1.00 94.81 104 ASN A C 1
ATOM 831 O O . ASN A 1 104 ? -20.485 -8.299 -0.359 1.00 94.81 104 ASN A O 1
ATOM 835 N N . ASP A 1 105 ? -20.232 -7.059 1.491 1.00 96.12 105 ASP A N 1
ATOM 836 C CA . ASP A 1 105 ? -18.792 -6.846 1.340 1.00 96.12 105 ASP A CA 1
ATOM 837 C C . ASP A 1 105 ? -17.954 -7.963 1.992 1.00 96.12 105 ASP A C 1
ATOM 839 O O . ASP A 1 105 ? -16.749 -8.053 1.747 1.00 96.12 105 ASP A O 1
ATOM 843 N N . TYR A 1 106 ? -18.567 -8.866 2.769 1.00 95.12 106 TYR A N 1
ATOM 844 C CA . TYR A 1 106 ? -17.864 -9.956 3.460 1.00 95.12 106 TYR A CA 1
ATOM 845 C C . TYR A 1 106 ? -17.027 -10.861 2.540 1.00 95.12 106 TYR A C 1
ATOM 847 O O . TYR A 1 106 ? -15.929 -11.238 2.950 1.00 95.12 106 TYR A O 1
ATOM 855 N N . PRO A 1 107 ? -17.436 -11.190 1.296 1.00 95.62 107 PRO A N 1
ATOM 856 C CA . PRO A 1 107 ? -16.569 -11.920 0.371 1.00 95.62 107 PRO A CA 1
ATOM 857 C C . PRO A 1 107 ? -15.245 -11.196 0.083 1.00 95.62 107 PRO A C 1
ATOM 859 O O . PRO A 1 107 ? -14.202 -11.843 -0.006 1.00 95.62 107 PRO A O 1
ATOM 862 N N . LEU A 1 108 ? -15.258 -9.861 -0.019 1.00 94.81 108 LEU A N 1
ATOM 863 C CA . LEU A 1 108 ? -14.046 -9.057 -0.209 1.00 94.81 108 LEU A CA 1
ATOM 864 C C . LEU A 1 108 ? -13.209 -9.025 1.072 1.00 94.81 108 LEU A C 1
ATOM 866 O O . LEU A 1 108 ? -11.997 -9.219 1.009 1.00 94.81 108 LEU A O 1
ATOM 870 N N . ILE A 1 109 ? -13.848 -8.855 2.230 1.00 96.94 109 ILE A N 1
ATOM 871 C CA . ILE A 1 109 ? -13.166 -8.881 3.533 1.00 96.94 109 ILE A CA 1
ATOM 872 C C . ILE A 1 109 ? -12.471 -10.234 3.748 1.00 96.94 109 ILE A C 1
ATOM 874 O O . ILE A 1 109 ? -11.306 -10.275 4.132 1.00 96.94 109 ILE A O 1
ATOM 878 N N . ASN A 1 110 ? -13.133 -11.345 3.415 1.00 96.12 110 ASN A N 1
ATOM 879 C CA . ASN A 1 110 ? -12.553 -12.687 3.497 1.00 96.12 110 ASN A CA 1
ATOM 880 C C . ASN A 1 110 ? -11.412 -12.890 2.491 1.00 96.12 110 ASN A C 1
ATOM 882 O O . ASN A 1 110 ? -10.411 -13.519 2.823 1.00 96.12 110 ASN A O 1
ATOM 886 N N . LYS A 1 111 ? -11.547 -12.348 1.273 1.00 95.00 111 LYS A N 1
ATOM 887 C CA . LYS A 1 111 ? -10.518 -12.426 0.228 1.00 95.00 111 LYS A CA 1
ATOM 888 C C . LYS A 1 111 ? -9.234 -11.694 0.620 1.00 95.00 111 LYS A C 1
ATOM 890 O O . LYS A 1 111 ? -8.151 -12.212 0.368 1.00 95.00 111 LYS A O 1
ATOM 895 N N . TYR A 1 112 ? -9.350 -10.488 1.176 1.00 96.06 112 TYR A N 1
ATOM 896 C CA . TYR A 1 112 ? -8.195 -9.634 1.472 1.00 96.06 112 TYR A CA 1
ATOM 897 C C . TYR A 1 112 ? -7.693 -9.747 2.916 1.00 96.06 112 TYR A C 1
ATOM 899 O O . TYR A 1 112 ? -6.560 -9.367 3.198 1.00 96.06 112 TYR A O 1
ATOM 907 N N . GLY A 1 113 ? -8.499 -10.301 3.821 1.00 97.88 113 GLY A N 1
ATOM 908 C CA . GLY A 1 113 ? -8.157 -10.483 5.225 1.00 97.88 113 GLY A CA 1
ATOM 909 C C . GLY A 1 113 ? -8.399 -9.239 6.081 1.00 97.88 113 GLY A C 1
ATOM 910 O O . GLY A 1 113 ? -8.971 -8.237 5.648 1.00 97.88 113 GLY A O 1
ATOM 911 N N . ILE A 1 114 ? -7.976 -9.330 7.345 1.00 98.25 114 ILE A N 1
ATOM 912 C CA . ILE A 1 114 ? -8.334 -8.375 8.399 1.00 98.25 114 ILE A CA 1
ATOM 913 C C . ILE A 1 114 ? -7.093 -7.977 9.209 1.00 98.25 114 ILE A C 1
ATOM 915 O O . ILE A 1 114 ? -6.250 -8.815 9.534 1.00 98.25 114 ILE A O 1
ATOM 919 N N . SER A 1 115 ? -7.010 -6.702 9.576 1.00 98.19 115 SER A N 1
ATOM 920 C CA . SER A 1 115 ? -6.106 -6.172 10.594 1.00 98.19 115 SER A CA 1
ATOM 921 C C . SER A 1 115 ? -6.935 -5.628 11.756 1.00 98.19 115 SER A C 1
ATOM 923 O O . SER A 1 115 ? -7.630 -4.622 11.613 1.00 98.19 115 SER A O 1
ATOM 925 N N . MET A 1 116 ? -6.857 -6.282 12.913 1.00 98.25 116 MET A N 1
ATOM 926 C CA . MET A 1 116 ? -7.621 -5.874 14.093 1.00 98.25 116 MET A CA 1
ATOM 927 C C . MET A 1 116 ? -6.985 -4.664 14.795 1.00 98.25 116 MET A C 1
ATOM 929 O O . MET A 1 116 ? -5.757 -4.557 14.899 1.00 98.25 116 MET A O 1
ATOM 933 N N . ILE A 1 117 ? -7.819 -3.749 15.299 1.00 98.25 117 ILE A N 1
ATOM 934 C CA . ILE A 1 117 ? -7.395 -2.733 16.272 1.00 98.25 117 ILE A CA 1
ATOM 935 C C . ILE A 1 117 ? -7.552 -3.323 17.674 1.00 98.25 117 ILE A C 1
ATOM 937 O O . ILE A 1 117 ? -8.641 -3.342 18.252 1.00 98.25 117 ILE A O 1
ATOM 941 N N . GLU A 1 118 ? -6.433 -3.810 18.200 1.00 96.69 118 GLU A N 1
ATOM 942 C CA . GLU A 1 118 ? -6.323 -4.332 19.561 1.00 96.69 118 GLU A CA 1
ATOM 943 C C . GLU A 1 118 ? -6.723 -3.287 20.608 1.00 96.69 118 GLU A C 1
ATOM 945 O O . GLU A 1 118 ? -6.479 -2.090 20.439 1.00 96.69 118 GLU A O 1
ATOM 950 N N . GLY A 1 119 ? -7.336 -3.759 21.694 1.00 95.56 119 GLY A N 1
ATOM 951 C CA . GLY A 1 119 ? -7.851 -2.911 22.768 1.00 95.56 119 GLY A CA 1
ATOM 952 C C . GLY A 1 119 ? -9.236 -2.316 22.500 1.00 95.56 119 GLY A C 1
ATOM 953 O O . GLY A 1 119 ? -9.763 -1.651 23.373 1.00 95.56 119 GLY A O 1
ATOM 954 N N . THR A 1 120 ? -9.859 -2.559 21.341 1.00 97.19 120 THR A N 1
ATOM 955 C CA . THR A 1 120 ? -11.312 -2.339 21.200 1.00 97.19 120 THR A CA 1
ATOM 956 C C . THR A 1 120 ? -12.101 -3.468 21.865 1.00 97.19 120 THR A C 1
ATOM 958 O O . THR A 1 120 ? -11.579 -4.570 22.028 1.00 97.19 120 THR A O 1
ATOM 961 N N . SER A 1 121 ? -13.327 -3.186 22.310 1.00 93.50 121 SER A N 1
ATOM 962 C CA . SER A 1 121 ? -14.154 -4.128 23.072 1.00 93.50 121 SER A CA 1
ATOM 963 C C . SER A 1 121 ? -15.596 -3.633 23.186 1.00 93.50 121 SER A C 1
ATOM 965 O O . SER A 1 121 ? -15.858 -2.437 23.054 1.00 93.50 121 SER A O 1
ATOM 967 N N . ASP A 1 122 ? -16.529 -4.540 23.467 1.00 90.56 122 ASP A N 1
ATOM 968 C CA . ASP A 1 122 ? -17.883 -4.213 23.931 1.00 90.56 122 ASP A CA 1
ATOM 969 C C . ASP A 1 122 ? -17.940 -3.953 25.447 1.00 90.56 122 ASP A C 1
ATOM 971 O O . ASP A 1 122 ? -18.881 -3.322 25.933 1.00 90.56 122 ASP A O 1
ATOM 975 N N . PHE A 1 123 ? -16.911 -4.364 26.190 1.00 92.88 123 PHE A N 1
ATOM 976 C CA . PHE A 1 123 ? -16.725 -4.012 27.593 1.00 92.88 123 PHE A CA 1
ATOM 977 C C . PHE A 1 123 ? -16.036 -2.645 27.732 1.00 92.88 123 PHE A C 1
ATOM 979 O O . PHE A 1 123 ? -14.841 -2.499 27.471 1.00 92.88 123 PHE A O 1
ATOM 986 N N . ILE A 1 124 ? -16.793 -1.627 28.150 1.00 93.25 124 ILE A N 1
ATOM 987 C CA . ILE A 1 124 ? -16.280 -0.265 28.346 1.00 93.25 124 ILE A CA 1
ATOM 988 C C . ILE A 1 124 ? -15.684 -0.134 29.750 1.00 93.25 124 ILE A C 1
ATOM 990 O O . ILE A 1 124 ? -16.401 -0.109 30.746 1.00 93.25 124 ILE A O 1
ATOM 994 N N . GLU A 1 125 ? -14.362 -0.001 29.811 1.00 91.06 125 GLU A N 1
ATOM 995 C CA . GLU A 1 125 ? -13.613 0.142 31.070 1.00 91.06 125 GLU A CA 1
ATOM 996 C C . GLU A 1 125 ? -13.678 1.565 31.658 1.00 91.06 125 GLU A C 1
ATOM 998 O O . GLU A 1 125 ? -13.587 1.742 32.872 1.00 91.06 125 GLU A O 1
ATOM 1003 N N . SER A 1 126 ? -13.805 2.589 30.806 1.00 93.00 126 SER A N 1
ATOM 1004 C CA . SER A 1 126 ? -13.827 4.003 31.202 1.00 93.00 126 SER A CA 1
ATOM 1005 C C . SER A 1 126 ? -14.417 4.894 30.093 1.00 93.00 126 SER A C 1
ATOM 1007 O O . SER A 1 126 ? -14.522 4.477 28.935 1.00 93.00 126 SER A O 1
ATOM 1009 N N . GLU A 1 127 ? -14.738 6.157 30.405 1.00 95.12 127 GLU A N 1
ATOM 1010 C CA . GLU A 1 127 ? -15.117 7.134 29.367 1.00 95.12 127 GLU A CA 1
ATOM 1011 C C . GLU A 1 127 ? -13.973 7.403 28.378 1.00 95.12 127 GLU A C 1
ATOM 1013 O O . GLU A 1 127 ? -14.211 7.523 27.178 1.00 95.12 127 GLU A O 1
ATOM 1018 N N . LYS A 1 128 ? -12.716 7.403 28.835 1.00 95.94 128 LYS A N 1
ATOM 1019 C CA . LYS A 1 128 ? -11.561 7.555 27.942 1.00 95.94 128 LYS A CA 1
ATOM 1020 C C . LYS A 1 128 ? -11.430 6.362 26.993 1.00 95.94 128 LYS A C 1
ATOM 1022 O O . LYS A 1 128 ? -11.182 6.553 25.804 1.00 95.94 128 LYS A O 1
ATOM 1027 N N . HIS A 1 129 ? -11.654 5.141 27.474 1.00 95.56 129 HIS A N 1
ATOM 1028 C CA . HIS A 1 129 ? -11.665 3.948 26.631 1.00 95.56 129 HIS A CA 1
ATOM 1029 C C . HIS A 1 129 ? -12.756 4.046 25.552 1.00 95.56 129 HIS A C 1
ATOM 1031 O O . HIS A 1 129 ? -12.485 3.832 24.371 1.00 95.56 129 HIS A O 1
ATOM 1037 N N . LYS A 1 130 ? -13.962 4.478 25.925 1.00 96.94 130 LYS A N 1
ATOM 1038 C CA . LYS A 1 130 ? -15.066 4.724 24.986 1.00 96.94 130 LYS A CA 1
ATOM 1039 C C . LYS A 1 130 ? -14.723 5.776 23.924 1.00 96.9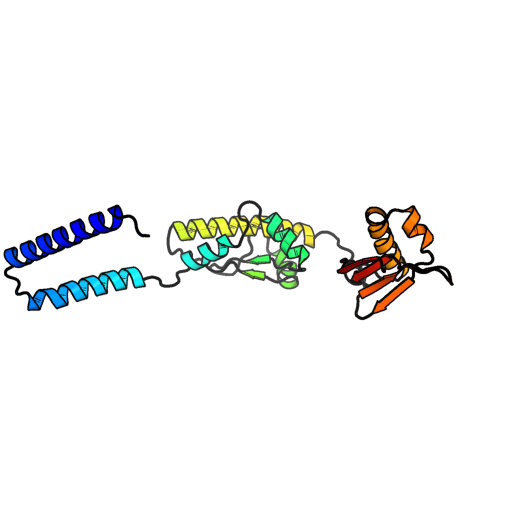4 130 LYS A C 1
ATOM 1041 O O . LYS A 1 130 ? -15.004 5.560 22.745 1.00 96.94 130 LYS A O 1
ATOM 1046 N N . GLU A 1 131 ? -14.078 6.881 24.301 1.00 98.00 131 GLU A N 1
ATOM 1047 C CA . GLU A 1 131 ? -13.598 7.889 23.344 1.00 98.00 131 GLU A CA 1
ATOM 1048 C C . GLU A 1 131 ? -12.561 7.316 22.369 1.00 98.00 131 GLU A C 1
ATOM 1050 O O . GLU A 1 131 ? -12.608 7.593 21.166 1.00 98.00 131 GLU A O 1
ATOM 1055 N N . LEU A 1 132 ? -11.629 6.498 22.864 1.00 98.25 132 LEU A N 1
ATOM 1056 C CA . LEU A 1 132 ? -10.633 5.828 22.030 1.00 98.25 132 LEU A CA 1
ATOM 1057 C C . LEU A 1 132 ? -11.291 4.822 21.070 1.00 98.25 132 LEU A C 1
ATOM 1059 O O . LEU A 1 132 ? -10.936 4.801 19.890 1.00 98.25 132 LEU A O 1
ATOM 1063 N N . ILE A 1 133 ? -12.290 4.050 21.518 1.00 98.25 133 ILE A N 1
ATOM 1064 C CA . ILE A 1 133 ? -13.068 3.148 20.647 1.00 98.25 133 ILE A CA 1
ATOM 1065 C C . ILE A 1 133 ? -13.760 3.950 19.540 1.00 98.25 133 ILE A C 1
ATOM 1067 O O . ILE A 1 133 ? -13.723 3.555 18.374 1.00 98.25 133 ILE A O 1
ATOM 1071 N N . GLN A 1 134 ? -14.347 5.104 19.867 1.00 98.50 134 GLN A N 1
ATOM 1072 C CA . GLN A 1 134 ? -15.004 5.950 18.872 1.00 98.50 134 GLN A CA 1
ATOM 1073 C C . GLN A 1 134 ? -14.013 6.487 17.826 1.00 98.50 134 GLN A C 1
ATOM 1075 O O . GLN A 1 134 ? -14.326 6.488 16.633 1.00 98.50 134 GLN A O 1
ATOM 1080 N N . LYS A 1 135 ? -12.799 6.875 18.239 1.00 98.69 135 LYS A N 1
ATOM 1081 C CA . LYS A 1 135 ? -11.717 7.258 17.312 1.00 98.69 135 LYS A CA 1
ATOM 1082 C C . LYS A 1 135 ? -11.296 6.088 16.417 1.00 98.69 135 LYS A C 1
ATOM 1084 O O . LYS A 1 135 ? -11.143 6.271 15.211 1.00 98.69 135 LYS A O 1
ATOM 1089 N N . ALA A 1 136 ? -11.168 4.884 16.977 1.00 98.75 136 ALA A N 1
ATOM 1090 C CA . ALA A 1 136 ? -10.864 3.670 16.216 1.00 98.75 136 ALA A CA 1
ATOM 1091 C C . ALA A 1 136 ? -11.952 3.357 15.175 1.00 98.75 136 ALA A C 1
ATOM 1093 O O . ALA A 1 136 ? -11.640 3.021 14.032 1.00 98.75 136 ALA A O 1
ATOM 1094 N N . LYS A 1 137 ? -13.228 3.523 15.546 1.00 98.75 137 LYS A N 1
ATOM 1095 C CA . LYS A 1 137 ? -14.377 3.352 14.649 1.00 98.75 137 LYS A CA 1
ATOM 1096 C C . LYS A 1 137 ? -14.342 4.330 13.482 1.00 98.75 137 LYS A C 1
ATOM 1098 O O . LYS A 1 137 ? -14.463 3.892 12.343 1.00 98.75 137 LYS A O 1
ATOM 1103 N N . GLN A 1 138 ? -14.127 5.618 13.749 1.00 98.75 138 GLN A N 1
ATOM 1104 C CA . GLN A 1 138 ? -14.026 6.642 12.702 1.00 98.75 138 GLN A CA 1
ATOM 1105 C C . GLN A 1 138 ? -12.848 6.381 11.758 1.00 98.75 138 GLN A C 1
ATOM 1107 O O . GLN A 1 138 ? -13.002 6.460 10.539 1.00 98.75 138 GLN A O 1
ATOM 1112 N N . TYR A 1 139 ? -11.690 6.013 12.313 1.00 98.81 139 TYR A N 1
ATOM 1113 C CA . TYR A 1 139 ? -10.528 5.614 11.523 1.00 98.81 139 TYR A CA 1
ATOM 1114 C C . TYR A 1 139 ? -10.865 4.446 10.587 1.00 98.81 139 TYR A C 1
ATOM 1116 O O . TYR A 1 139 ? -10.654 4.542 9.376 1.00 98.81 139 TYR A O 1
ATOM 1124 N N . ALA A 1 140 ? -11.428 3.365 11.138 1.00 98.81 140 ALA A N 1
ATOM 1125 C CA . ALA A 1 140 ? -11.777 2.167 10.385 1.00 98.81 140 ALA A CA 1
ATOM 1126 C C . ALA A 1 140 ? -12.824 2.455 9.302 1.00 98.81 140 ALA A C 1
ATOM 1128 O O . ALA A 1 140 ? -12.690 1.963 8.190 1.00 98.81 140 ALA A O 1
ATOM 1129 N N . GLU A 1 141 ? -13.824 3.290 9.588 1.00 98.75 141 GLU A N 1
ATOM 1130 C CA . GLU A 1 141 ? -14.884 3.644 8.642 1.00 98.75 141 GLU A CA 1
ATOM 1131 C C . GLU A 1 141 ? -14.338 4.371 7.410 1.00 98.75 141 GLU A C 1
ATOM 1133 O O . GLU A 1 141 ? -14.637 3.983 6.277 1.00 98.75 141 GLU A O 1
ATOM 1138 N N . ILE A 1 142 ? -13.477 5.372 7.615 1.00 98.69 142 ILE A N 1
ATOM 1139 C CA . ILE A 1 142 ? -12.842 6.115 6.519 1.00 98.69 142 ILE A CA 1
ATOM 1140 C C . ILE A 1 142 ? -11.889 5.206 5.735 1.00 98.69 142 ILE A C 1
ATOM 1142 O O . ILE A 1 142 ? -11.899 5.223 4.500 1.00 98.69 142 ILE A O 1
ATOM 1146 N N . TYR A 1 143 ? -11.075 4.415 6.440 1.00 98.75 143 TYR A N 1
ATOM 1147 C CA . TYR A 1 143 ? -10.117 3.494 5.832 1.00 98.75 143 TYR A CA 1
ATOM 1148 C C . TYR A 1 143 ? -10.822 2.441 4.969 1.00 98.75 143 TYR A C 1
ATOM 1150 O O . TYR A 1 143 ? -10.529 2.308 3.780 1.00 98.75 143 TYR A O 1
ATOM 1158 N N . ASN A 1 144 ? -11.779 1.717 5.552 1.00 98.62 144 ASN A N 1
ATOM 1159 C CA . ASN A 1 144 ? -12.465 0.605 4.904 1.00 98.62 144 ASN A CA 1
ATOM 1160 C C . ASN A 1 144 ? -13.329 1.077 3.740 1.00 98.62 144 ASN A C 1
ATOM 1162 O O . ASN A 1 144 ? -13.306 0.435 2.697 1.00 98.62 144 ASN A O 1
ATOM 1166 N N . SER A 1 145 ? -14.028 2.210 3.869 1.00 97.94 145 SER A N 1
ATOM 1167 C CA . SER A 1 145 ? -14.815 2.766 2.758 1.00 97.94 145 SER A CA 1
ATOM 1168 C C . SER A 1 145 ? -13.921 3.117 1.563 1.00 97.94 145 SER A C 1
ATOM 1170 O O . SER A 1 145 ? -14.265 2.845 0.412 1.00 97.94 145 SER A O 1
ATOM 1172 N N . ALA A 1 146 ? -12.741 3.692 1.821 1.00 97.31 146 ALA A N 1
ATOM 1173 C CA . ALA A 1 146 ? -11.780 4.017 0.771 1.00 97.31 146 ALA A CA 1
ATOM 1174 C C . ALA A 1 146 ? -11.162 2.758 0.135 1.00 97.31 146 ALA A C 1
ATOM 1176 O O . ALA A 1 146 ? -11.046 2.690 -1.090 1.00 97.31 146 ALA A O 1
ATOM 1177 N N . LEU A 1 147 ? -10.817 1.749 0.941 1.00 97.19 147 LEU A N 1
ATOM 1178 C CA . LEU A 1 147 ? -10.337 0.457 0.448 1.00 97.19 147 LEU A CA 1
ATOM 1179 C C . LEU A 1 147 ? -11.407 -0.245 -0.397 1.00 97.19 147 LEU A C 1
ATOM 1181 O O . LEU A 1 147 ? -11.101 -0.735 -1.481 1.00 97.19 147 LEU A O 1
ATOM 1185 N N . LEU A 1 148 ? -12.659 -0.246 0.065 1.00 95.44 148 LEU A N 1
ATOM 1186 C CA . LEU A 1 148 ? -13.785 -0.880 -0.612 1.00 95.44 148 LEU A CA 1
ATOM 1187 C C . LEU A 1 148 ? -13.992 -0.308 -2.013 1.00 95.44 148 LEU A C 1
ATOM 1189 O O . LEU A 1 148 ? -14.108 -1.073 -2.967 1.00 95.44 148 LEU A O 1
ATOM 1193 N N . ASN A 1 149 ? -13.972 1.021 -2.147 1.00 92.88 149 ASN A N 1
ATOM 1194 C CA . ASN A 1 149 ? -14.045 1.679 -3.451 1.00 92.88 149 ASN A CA 1
ATOM 1195 C C . ASN A 1 149 ? -12.910 1.207 -4.369 1.00 92.88 149 ASN A C 1
ATOM 1197 O O . ASN A 1 149 ? -13.159 0.826 -5.509 1.00 92.88 149 ASN A O 1
ATOM 1201 N N . ARG A 1 150 ? -11.681 1.125 -3.847 1.00 90.62 150 ARG A N 1
ATOM 1202 C CA . ARG A 1 150 ? -10.505 0.716 -4.624 1.00 90.62 150 ARG A CA 1
ATOM 1203 C C . ARG A 1 150 ? -10.561 -0.736 -5.103 1.00 90.62 150 ARG A C 1
ATOM 1205 O O . ARG A 1 150 ? -10.101 -1.030 -6.204 1.00 90.62 150 ARG A O 1
ATOM 1212 N N . VAL A 1 151 ? -11.083 -1.649 -4.282 1.00 91.06 151 VAL A N 1
ATOM 1213 C CA . VAL A 1 151 ? -11.149 -3.082 -4.627 1.00 91.06 151 VAL A CA 1
ATOM 1214 C C . VAL A 1 151 ? -12.407 -3.458 -5.410 1.00 91.06 151 VAL A C 1
ATOM 1216 O O . VAL A 1 151 ? -12.406 -4.499 -6.065 1.00 91.06 151 VAL A O 1
ATOM 1219 N N . LYS A 1 152 ? -13.463 -2.633 -5.358 1.00 88.31 152 LYS A N 1
ATOM 1220 C CA . LYS A 1 152 ? -14.662 -2.776 -6.202 1.00 88.31 152 LYS A CA 1
ATOM 1221 C C . LYS A 1 152 ? -14.463 -2.240 -7.615 1.00 88.31 152 LYS A C 1
ATOM 1223 O O . LYS A 1 152 ? -15.147 -2.704 -8.522 1.00 88.31 152 LYS A O 1
ATOM 1228 N N . GLU A 1 153 ? -13.551 -1.288 -7.813 1.00 79.44 153 GLU A N 1
ATOM 1229 C CA . GLU A 1 153 ? -13.150 -0.861 -9.154 1.00 79.44 153 GLU A CA 1
ATOM 1230 C C . GLU A 1 153 ? -12.747 -2.073 -10.008 1.00 79.44 153 GLU A C 1
ATOM 1232 O O . GLU A 1 153 ? -12.037 -2.974 -9.549 1.00 79.44 153 GLU A O 1
ATOM 1237 N N . HIS A 1 154 ? -13.203 -2.089 -11.265 1.00 64.25 154 HIS A N 1
ATOM 1238 C CA . HIS A 1 154 ? -12.863 -3.123 -12.238 1.00 64.25 154 HIS A CA 1
ATOM 1239 C C . HIS A 1 154 ? -11.365 -3.074 -12.557 1.00 64.25 154 HIS A C 1
ATOM 1241 O O . HIS A 1 154 ? -10.926 -2.424 -13.502 1.00 64.25 154 HIS A O 1
ATOM 1247 N N . ASN A 1 155 ? -10.569 -3.772 -11.754 1.00 67.19 155 ASN A N 1
ATOM 1248 C CA . ASN A 1 155 ? -9.146 -3.927 -11.989 1.00 67.19 155 ASN A CA 1
ATOM 1249 C C . ASN A 1 155 ? -8.929 -5.165 -12.864 1.00 67.19 155 ASN A C 1
ATOM 1251 O O . ASN A 1 155 ? -9.120 -6.299 -12.419 1.00 67.19 155 ASN A O 1
ATOM 1255 N N . VAL A 1 156 ? -8.520 -4.949 -14.115 1.00 73.50 156 VAL A N 1
ATOM 1256 C CA . VAL A 1 156 ? -8.044 -6.029 -14.984 1.00 73.50 156 VAL A CA 1
ATOM 1257 C C . VAL A 1 156 ? -6.580 -6.265 -14.657 1.00 73.50 156 VAL A C 1
ATOM 1259 O O . VAL A 1 156 ? -5.711 -5.494 -15.054 1.00 73.50 156 VAL A O 1
ATOM 1262 N N . LYS A 1 157 ? -6.312 -7.343 -13.926 1.00 76.56 157 LYS A N 1
ATOM 1263 C CA . LYS A 1 157 ? -4.961 -7.872 -13.784 1.00 76.56 157 LYS A CA 1
ATOM 1264 C C . LYS A 1 157 ? -4.739 -8.896 -14.897 1.00 76.56 157 LYS A C 1
ATOM 1266 O O . LYS A 1 157 ? -5.443 -9.909 -14.899 1.00 76.56 157 LYS A O 1
ATOM 1271 N N . PRO A 1 158 ? -3.814 -8.662 -15.843 1.00 84.69 158 PRO A N 1
ATOM 1272 C CA . PRO A 1 158 ? -3.516 -9.658 -16.861 1.00 84.69 158 PRO A CA 1
ATOM 1273 C C . PRO A 1 158 ? -2.993 -10.938 -16.203 1.00 84.69 158 PRO A C 1
ATOM 1275 O O . PRO A 1 158 ? -2.274 -10.873 -15.206 1.00 84.69 158 PRO A O 1
ATOM 1278 N N . GLN A 1 159 ? -3.332 -12.099 -16.767 1.00 85.06 159 GLN A N 1
ATOM 1279 C CA . GLN A 1 159 ? -2.866 -13.395 -16.258 1.00 85.06 159 GLN A CA 1
ATOM 1280 C C . GLN A 1 159 ? -1.332 -13.471 -16.204 1.00 85.06 159 GLN A C 1
ATOM 1282 O O . GLN A 1 159 ? -0.771 -14.047 -15.280 1.00 85.06 159 GLN A O 1
ATOM 1287 N N . GLU A 1 160 ? -0.663 -12.813 -17.152 1.00 89.88 160 GLU A N 1
ATOM 1288 C CA . GLU A 1 160 ? 0.794 -12.731 -17.229 1.00 89.88 160 GLU A CA 1
ATOM 1289 C C . GLU A 1 160 ? 1.400 -11.559 -16.434 1.00 89.88 160 GLU A C 1
ATOM 1291 O O . GLU A 1 160 ? 2.589 -11.270 -16.572 1.00 89.88 160 GLU A O 1
ATOM 1296 N N . GLY A 1 161 ? 0.632 -10.901 -15.564 1.00 90.81 161 GLY A N 1
ATOM 1297 C CA . GLY A 1 161 ? 1.075 -9.722 -14.817 1.00 90.81 161 GLY A CA 1
ATOM 1298 C C . GLY A 1 161 ? 1.008 -8.434 -15.643 1.00 90.81 161 GLY A C 1
ATOM 1299 O O . GLY A 1 161 ? 0.691 -8.441 -16.832 1.00 90.81 161 GLY A O 1
ATOM 1300 N N . TYR A 1 162 ? 1.276 -7.296 -15.002 1.00 94.19 162 TYR A N 1
ATOM 1301 C CA . TYR A 1 162 ? 1.163 -5.985 -15.655 1.00 94.19 162 TYR A CA 1
ATOM 1302 C C . TYR A 1 162 ? 2.297 -5.681 -16.649 1.00 94.19 162 TYR A C 1
ATOM 1304 O O . TYR A 1 162 ? 2.146 -4.787 -17.480 1.00 94.19 162 TYR A O 1
ATOM 1312 N N . VAL A 1 163 ? 3.409 -6.424 -16.599 1.00 97.19 163 VAL A N 1
ATOM 1313 C CA . VAL A 1 163 ? 4.516 -6.333 -17.567 1.00 97.19 163 VAL A CA 1
ATOM 1314 C C . VAL A 1 163 ? 4.687 -7.696 -18.249 1.00 97.19 163 VAL A C 1
ATOM 1316 O O . VAL A 1 163 ? 5.631 -8.426 -17.940 1.00 97.19 163 VAL A O 1
ATOM 1319 N N . PRO A 1 164 ? 3.745 -8.093 -19.123 1.00 96.44 164 PRO A N 1
ATOM 1320 C CA . PRO A 1 164 ? 3.625 -9.475 -19.584 1.00 96.44 164 PRO A CA 1
ATOM 1321 C C . PRO A 1 164 ? 4.768 -9.912 -20.507 1.00 96.44 164 PRO A C 1
ATOM 1323 O O . PRO A 1 164 ? 5.070 -11.100 -20.590 1.00 96.44 164 PRO A O 1
ATOM 1326 N N . ASP A 1 165 ? 5.420 -8.967 -21.183 1.00 97.38 165 ASP A N 1
ATOM 1327 C CA . ASP A 1 165 ? 6.404 -9.246 -22.220 1.00 97.38 165 ASP A CA 1
ATOM 1328 C C . ASP A 1 165 ? 7.596 -8.276 -22.208 1.00 97.38 165 ASP A C 1
ATOM 1330 O O . ASP A 1 165 ? 7.629 -7.245 -21.526 1.00 97.38 165 ASP A O 1
ATOM 1334 N N . LYS A 1 166 ? 8.592 -8.645 -23.020 1.00 98.06 166 LYS A N 1
ATOM 1335 C CA . LYS A 1 166 ? 9.841 -7.910 -23.227 1.00 98.06 166 LYS A CA 1
ATOM 1336 C C . LYS A 1 166 ? 9.595 -6.473 -23.692 1.00 98.06 166 LYS A C 1
ATOM 1338 O O . LYS A 1 166 ? 10.294 -5.554 -23.269 1.00 98.06 166 LYS A O 1
ATOM 1343 N N . GLU A 1 167 ? 8.635 -6.280 -24.592 1.00 98.25 167 GLU A N 1
ATOM 1344 C CA . GLU A 1 167 ? 8.366 -4.982 -25.210 1.00 98.25 167 GLU A CA 1
ATOM 1345 C C . GLU A 1 167 ? 7.780 -3.999 -24.192 1.00 98.25 167 GLU A C 1
ATOM 1347 O O . GLU A 1 167 ? 8.203 -2.842 -24.122 1.00 98.25 167 GLU A O 1
ATOM 1352 N N . THR A 1 168 ? 6.864 -4.475 -23.352 1.00 98.12 168 THR A N 1
ATOM 1353 C CA . THR A 1 168 ? 6.267 -3.707 -22.259 1.00 98.12 168 THR A CA 1
ATOM 1354 C C . THR A 1 168 ? 7.329 -3.308 -21.238 1.00 98.12 168 THR A C 1
ATOM 1356 O O . THR A 1 168 ? 7.391 -2.140 -20.851 1.00 98.12 168 THR A O 1
ATOM 1359 N N . ALA A 1 169 ? 8.221 -4.232 -20.857 1.00 98.44 169 ALA A N 1
ATOM 1360 C CA . ALA A 1 169 ? 9.325 -3.935 -19.942 1.00 98.44 169 ALA A CA 1
ATOM 1361 C C . ALA A 1 169 ? 10.251 -2.834 -20.489 1.00 98.44 169 ALA A C 1
ATOM 1363 O O . ALA A 1 169 ? 10.577 -1.886 -19.773 1.00 98.44 169 ALA A O 1
ATOM 1364 N N . ILE A 1 170 ? 10.615 -2.915 -21.775 1.00 98.62 170 ILE A N 1
ATOM 1365 C CA . ILE A 1 170 ? 11.433 -1.896 -22.450 1.00 98.62 170 ILE A CA 1
ATOM 1366 C C . ILE A 1 170 ? 10.722 -0.540 -22.468 1.00 98.62 170 ILE A C 1
ATOM 1368 O O . ILE A 1 170 ? 11.340 0.472 -22.144 1.00 98.62 170 ILE A O 1
ATOM 1372 N N . LYS A 1 171 ? 9.428 -0.500 -22.810 1.00 98.56 171 LYS A N 1
ATOM 1373 C CA . LYS A 1 171 ? 8.640 0.745 -22.827 1.00 98.56 171 LYS A CA 1
ATOM 1374 C C . LYS A 1 171 ? 8.620 1.424 -21.457 1.00 98.56 171 LYS A C 1
ATOM 1376 O O . LYS A 1 171 ? 8.831 2.634 -21.384 1.00 98.56 171 LYS A O 1
ATOM 1381 N N . ILE A 1 172 ? 8.425 0.654 -20.384 1.00 98.31 172 ILE A N 1
ATOM 1382 C CA . ILE A 1 172 ? 8.452 1.168 -19.007 1.00 98.31 172 ILE A CA 1
ATOM 1383 C C . ILE A 1 172 ? 9.845 1.707 -18.662 1.00 98.31 172 ILE A C 1
ATOM 1385 O O . ILE A 1 172 ? 9.958 2.841 -18.200 1.00 98.31 172 ILE A O 1
ATOM 1389 N N . ALA A 1 173 ? 10.906 0.937 -18.925 1.00 98.31 173 ALA A N 1
ATOM 1390 C CA . ALA A 1 173 ? 12.278 1.353 -18.633 1.00 98.31 173 ALA A CA 1
ATOM 1391 C C . ALA A 1 173 ? 12.654 2.651 -19.362 1.00 98.31 173 ALA A C 1
ATOM 1393 O O . ALA A 1 173 ? 13.134 3.592 -18.736 1.00 98.31 173 ALA A O 1
ATOM 1394 N N . VAL A 1 174 ? 12.363 2.747 -20.663 1.00 98.12 174 VAL A N 1
ATOM 1395 C CA . VAL A 1 174 ? 12.646 3.941 -21.473 1.00 98.12 174 VAL A CA 1
ATOM 1396 C C . VAL A 1 174 ? 11.871 5.156 -20.962 1.00 98.12 174 VAL A C 1
ATOM 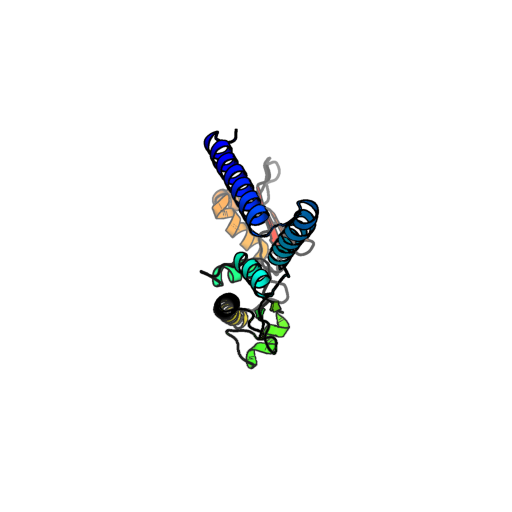1398 O O . VAL A 1 174 ? 12.459 6.229 -20.823 1.00 98.12 174 VAL A O 1
ATOM 1401 N N . ALA A 1 175 ? 10.586 4.997 -20.624 1.00 98.25 175 ALA A N 1
ATOM 1402 C CA . ALA A 1 175 ? 9.775 6.081 -20.068 1.00 98.25 175 ALA A CA 1
ATOM 1403 C C . ALA A 1 175 ? 10.351 6.640 -18.753 1.00 98.25 175 ALA A C 1
ATOM 1405 O O . ALA A 1 175 ? 10.193 7.826 -18.473 1.00 98.25 175 ALA A O 1
ATOM 1406 N N . ILE A 1 176 ? 11.047 5.808 -17.972 1.00 97.81 176 ILE A N 1
ATOM 1407 C CA . ILE A 1 176 ? 11.704 6.202 -16.719 1.00 97.81 176 ILE A CA 1
ATOM 1408 C C . ILE A 1 176 ? 13.104 6.767 -16.966 1.00 97.81 176 ILE A C 1
ATOM 1410 O O . ILE A 1 176 ? 13.492 7.744 -16.331 1.00 97.81 176 ILE A O 1
ATOM 1414 N N . TRP A 1 177 ? 13.875 6.187 -17.883 1.00 97.88 177 TRP A N 1
ATOM 1415 C CA . TRP A 1 177 ? 15.230 6.643 -18.179 1.00 97.88 177 TRP A CA 1
ATOM 1416 C C . TRP A 1 177 ? 15.263 8.027 -18.827 1.00 97.88 177 TRP A C 1
ATOM 1418 O O . TRP A 1 177 ? 16.151 8.810 -18.505 1.00 97.88 177 TRP A O 1
ATOM 1428 N N . ILE A 1 178 ? 14.311 8.354 -19.710 1.00 97.69 178 ILE A N 1
ATOM 1429 C CA . ILE A 1 178 ? 14.263 9.650 -20.411 1.00 97.69 178 ILE A CA 1
ATOM 1430 C C . ILE A 1 178 ? 14.303 10.852 -19.449 1.00 97.69 178 ILE A C 1
ATOM 1432 O O . ILE A 1 178 ? 15.173 11.703 -19.638 1.00 97.69 178 ILE A O 1
ATOM 1436 N N . PRO A 1 179 ? 13.435 10.962 -18.423 1.00 97.62 179 PRO A N 1
ATOM 1437 C CA . PRO A 1 179 ? 13.485 12.094 -17.497 1.00 97.62 179 PRO A CA 1
ATOM 1438 C C . PRO A 1 179 ? 14.732 12.109 -16.597 1.00 97.62 179 PRO A C 1
ATOM 1440 O O . PRO A 1 179 ? 15.043 13.155 -16.038 1.00 97.62 179 PRO A O 1
ATOM 1443 N N . ILE A 1 180 ? 15.448 10.987 -16.450 1.00 96.56 180 ILE A N 1
ATOM 1444 C CA . ILE A 1 180 ? 16.646 10.889 -15.597 1.00 96.56 180 ILE A CA 1
ATOM 1445 C C . ILE A 1 180 ? 17.921 11.219 -16.386 1.00 96.56 180 ILE A C 1
ATOM 1447 O O . ILE A 1 180 ? 18.773 11.963 -15.906 1.00 96.56 180 ILE A O 1
ATOM 1451 N N . TYR A 1 181 ? 18.061 10.655 -17.586 1.00 94.56 181 TYR A N 1
ATOM 1452 C CA . TYR A 1 181 ? 19.303 10.660 -18.368 1.00 94.56 181 TYR A CA 1
ATOM 1453 C C . TYR A 1 181 ? 19.216 11.490 -19.656 1.00 94.56 181 TYR A C 1
ATOM 1455 O O . TYR A 1 181 ? 20.237 11.757 -20.285 1.00 94.56 181 TYR A O 1
ATOM 1463 N N . GLY A 1 182 ? 18.015 11.924 -20.043 1.00 96.38 182 GLY A N 1
ATOM 1464 C CA . GLY A 1 182 ? 17.766 12.690 -21.259 1.00 96.38 182 GLY A CA 1
ATOM 1465 C C . GLY A 1 182 ? 17.464 11.809 -22.473 1.00 96.38 182 GLY A C 1
ATOM 1466 O O . GLY A 1 182 ? 18.078 10.767 -22.700 1.00 96.38 182 GLY A O 1
ATOM 1467 N N . GLN A 1 183 ? 16.513 12.256 -23.296 1.00 96.69 183 GLN A N 1
ATOM 1468 C CA . GLN A 1 183 ? 16.030 11.504 -24.459 1.00 96.69 183 GLN A CA 1
ATOM 1469 C C . GLN A 1 183 ? 17.144 11.163 -25.458 1.00 96.69 183 GLN A C 1
ATOM 1471 O O . GLN A 1 183 ? 17.287 10.003 -25.840 1.00 96.69 183 GLN A O 1
ATOM 1476 N N . ASN A 1 184 ? 17.968 12.148 -25.829 1.00 94.56 184 ASN A N 1
ATOM 1477 C CA . ASN A 1 184 ? 19.035 11.966 -26.818 1.00 94.56 184 ASN A CA 1
ATOM 1478 C C . ASN A 1 184 ? 20.063 10.908 -26.392 1.00 94.56 184 ASN A C 1
ATOM 1480 O O . ASN A 1 184 ? 20.579 10.183 -27.239 1.00 94.56 184 ASN A O 1
ATOM 1484 N N . GLU A 1 185 ? 20.369 10.804 -25.096 1.00 92.25 185 GLU A N 1
ATOM 1485 C CA . GLU A 1 185 ? 21.329 9.814 -24.594 1.00 92.25 185 GLU A CA 1
ATOM 1486 C C . GLU A 1 185 ? 20.740 8.406 -24.563 1.00 92.25 185 GLU A C 1
ATOM 1488 O O . GLU A 1 185 ? 21.431 7.435 -24.872 1.00 92.25 185 GLU A O 1
ATOM 1493 N N . ILE A 1 186 ? 19.451 8.284 -24.249 1.00 95.50 186 ILE A N 1
ATOM 1494 C CA . ILE A 1 186 ? 18.765 6.992 -24.230 1.00 95.50 186 ILE A CA 1
ATOM 1495 C C . ILE A 1 186 ? 18.531 6.464 -25.641 1.00 95.50 186 ILE A C 1
ATOM 1497 O O . ILE A 1 186 ? 18.711 5.269 -25.877 1.00 95.50 186 ILE A O 1
ATOM 1501 N N . GLU A 1 187 ? 18.199 7.318 -26.609 1.00 94.88 187 GLU A N 1
ATOM 1502 C CA . GLU A 1 187 ? 17.978 6.894 -27.997 1.00 94.88 187 GLU A CA 1
ATOM 1503 C C . GLU A 1 187 ? 19.226 6.286 -28.656 1.00 94.88 187 GLU A C 1
ATOM 1505 O O . GLU A 1 187 ? 19.097 5.322 -29.415 1.00 94.88 187 GLU A O 1
ATOM 1510 N N . LYS A 1 188 ? 20.425 6.782 -28.319 1.00 93.00 188 LYS A N 1
ATOM 1511 C CA . LYS A 1 188 ? 21.711 6.252 -28.817 1.00 93.00 188 LYS A CA 1
ATOM 1512 C C . LYS A 1 188 ? 22.008 4.825 -28.349 1.00 93.00 188 LYS A C 1
ATOM 1514 O O . LYS A 1 188 ? 22.826 4.150 -28.963 1.00 93.00 188 LYS A O 1
ATOM 1519 N N . GLN A 1 189 ? 21.352 4.367 -27.284 1.00 94.44 189 GLN A N 1
ATOM 1520 C CA . GLN A 1 189 ? 21.580 3.050 -26.684 1.00 94.44 189 GLN A CA 1
ATOM 1521 C C . GLN A 1 189 ? 20.678 1.954 -27.271 1.00 94.44 189 GLN A C 1
ATOM 1523 O O . GLN A 1 189 ? 20.593 0.855 -26.725 1.00 94.44 189 GLN A O 1
ATOM 1528 N N . LYS A 1 190 ? 19.970 2.229 -28.372 1.00 94.62 190 LYS A N 1
ATOM 1529 C CA . LYS A 1 190 ? 19.227 1.202 -29.109 1.00 94.62 190 LYS A CA 1
ATOM 1530 C C . LYS A 1 190 ? 20.190 0.210 -29.798 1.00 94.62 190 LYS A C 1
ATOM 1532 O O . LYS A 1 190 ? 21.271 0.612 -30.224 1.00 94.62 190 LYS A O 1
ATOM 1537 N N . PRO A 1 191 ? 19.783 -1.058 -29.995 1.00 96.19 191 PRO A N 1
ATOM 1538 C CA . PRO A 1 191 ? 18.532 -1.655 -29.527 1.00 96.19 191 PRO A CA 1
ATOM 1539 C C . PRO A 1 191 ? 18.557 -1.916 -28.015 1.00 96.19 191 PRO A C 1
ATOM 1541 O O . PRO A 1 191 ? 19.591 -2.261 -27.454 1.00 96.19 191 PRO A O 1
ATOM 1544 N N . TYR A 1 192 ? 17.406 -1.787 -27.359 1.00 97.62 192 TYR A N 1
ATOM 1545 C CA . TYR A 1 192 ? 17.275 -2.192 -25.959 1.00 97.62 192 TYR A CA 1
ATOM 1546 C C . TYR A 1 192 ? 17.083 -3.702 -25.864 1.00 97.62 192 TYR A C 1
ATOM 1548 O O . TYR A 1 192 ? 16.426 -4.316 -26.714 1.00 97.62 192 TYR A O 1
ATOM 1556 N N . ASN A 1 193 ? 17.611 -4.294 -24.801 1.00 97.19 193 ASN A N 1
ATOM 1557 C CA . ASN A 1 193 ? 17.374 -5.685 -24.469 1.00 97.19 193 ASN A CA 1
ATOM 1558 C C . ASN A 1 193 ? 16.607 -5.802 -23.152 1.00 97.19 193 ASN A C 1
ATOM 1560 O O . ASN A 1 193 ? 16.683 -4.926 -22.298 1.00 97.19 193 ASN A O 1
ATOM 1564 N N . ALA A 1 194 ? 15.868 -6.896 -23.002 1.00 98.25 194 ALA A N 1
ATOM 1565 C CA . ALA A 1 194 ? 15.208 -7.253 -21.759 1.00 98.25 194 ALA A CA 1
ATOM 1566 C C . ALA A 1 194 ? 15.159 -8.775 -21.614 1.00 98.25 194 ALA A C 1
ATOM 1568 O O . ALA A 1 194 ? 14.861 -9.481 -22.584 1.00 98.25 194 ALA A O 1
ATOM 1569 N N . ILE A 1 195 ? 15.483 -9.257 -20.417 1.00 98.25 195 ILE A N 1
ATOM 1570 C CA . ILE A 1 195 ? 15.515 -10.674 -20.038 1.00 98.25 195 ILE A CA 1
ATOM 1571 C C . ILE A 1 195 ? 14.708 -10.824 -18.747 1.00 98.25 195 ILE A C 1
ATOM 1573 O O . ILE A 1 195 ? 14.796 -9.974 -17.863 1.00 98.25 195 ILE A O 1
ATOM 1577 N N . LEU A 1 196 ? 13.889 -11.872 -18.659 1.00 98.12 196 LEU A N 1
ATOM 1578 C CA . LEU A 1 196 ? 13.089 -12.174 -17.475 1.00 98.12 196 LEU A CA 1
ATOM 1579 C C . LEU A 1 196 ? 13.781 -13.260 -16.655 1.00 98.12 196 LEU A C 1
ATOM 1581 O O . LEU A 1 196 ? 13.921 -14.386 -17.128 1.00 98.12 196 LEU A O 1
ATOM 1585 N N . GLU A 1 197 ? 14.130 -12.949 -15.410 1.00 97.75 197 GLU A N 1
ATOM 1586 C CA . GLU A 1 197 ? 14.669 -13.920 -14.457 1.00 97.75 197 GLU A CA 1
ATOM 1587 C C . GLU A 1 197 ? 13.973 -13.755 -13.109 1.00 97.75 197 GLU A C 1
ATOM 1589 O O . GLU A 1 197 ? 13.839 -12.647 -12.593 1.00 97.75 197 GLU A O 1
ATOM 1594 N N . ASN A 1 198 ? 13.490 -14.860 -12.536 1.00 95.88 198 ASN A N 1
ATOM 1595 C CA . ASN A 1 198 ? 12.852 -14.881 -11.213 1.00 95.88 198 ASN A CA 1
ATOM 1596 C C . ASN A 1 198 ? 11.723 -13.840 -11.035 1.00 95.88 198 ASN A C 1
ATOM 1598 O O . ASN A 1 198 ? 11.565 -13.253 -9.968 1.00 95.88 198 ASN A O 1
ATOM 1602 N N . GLY A 1 199 ? 10.935 -13.594 -12.089 1.00 96.44 199 GLY A N 1
ATOM 1603 C CA . GLY A 1 199 ? 9.832 -12.625 -12.062 1.00 96.44 199 GLY A CA 1
ATOM 1604 C C . GLY A 1 199 ? 10.260 -11.156 -12.175 1.00 96.44 199 GLY A C 1
ATOM 1605 O O . GLY A 1 199 ? 9.414 -10.270 -12.040 1.00 96.44 199 GLY A O 1
ATOM 1606 N N . ILE A 1 200 ? 11.540 -10.888 -12.445 1.00 98.38 200 ILE A N 1
ATOM 1607 C CA . ILE A 1 200 ? 12.105 -9.551 -12.635 1.00 98.38 200 ILE A CA 1
ATOM 1608 C C . ILE A 1 200 ? 12.581 -9.412 -14.082 1.00 98.3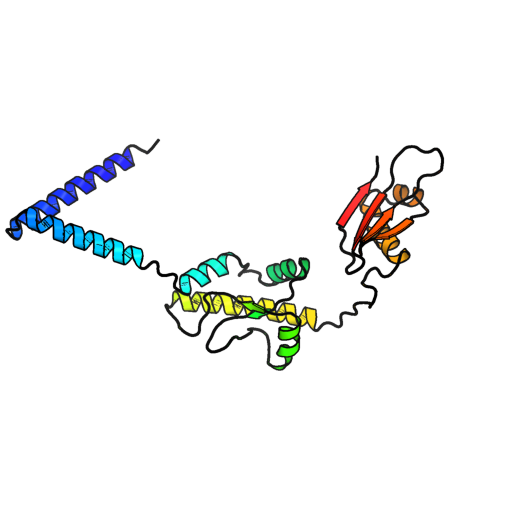8 200 ILE A C 1
ATOM 1610 O O . ILE A 1 200 ? 13.351 -10.227 -14.587 1.00 98.38 200 ILE A O 1
ATOM 1614 N N . TRP A 1 201 ? 12.116 -8.364 -14.751 1.00 98.56 201 TRP A N 1
ATOM 1615 C CA . TRP A 1 201 ? 12.655 -7.921 -16.026 1.00 98.56 201 TRP A CA 1
ATOM 1616 C C . TRP A 1 201 ? 13.925 -7.111 -15.795 1.00 98.56 201 TRP A C 1
ATOM 1618 O O . TRP A 1 201 ? 13.877 -6.048 -15.175 1.00 98.56 201 TRP A O 1
ATOM 1628 N N . PHE A 1 202 ? 15.033 -7.597 -16.342 1.00 98.31 202 PHE A N 1
ATOM 1629 C CA . PHE A 1 202 ? 16.305 -6.892 -16.439 1.00 98.31 202 PHE A CA 1
ATOM 1630 C C . PHE A 1 202 ? 16.382 -6.252 -17.817 1.00 98.31 202 PHE A C 1
ATOM 1632 O O . PHE A 1 202 ? 16.490 -6.959 -18.820 1.00 98.31 202 PHE A O 1
ATOM 1639 N N . VAL A 1 203 ? 16.276 -4.928 -17.871 1.00 98.44 203 VAL A N 1
ATOM 1640 C CA . VAL A 1 203 ? 16.275 -4.146 -19.110 1.00 98.44 203 VAL A CA 1
ATOM 1641 C C . VAL A 1 203 ? 17.581 -3.377 -19.217 1.00 98.44 203 VAL A C 1
ATOM 1643 O O . VAL A 1 203 ? 17.989 -2.740 -18.249 1.00 98.44 203 VAL A O 1
ATOM 1646 N N . SER A 1 204 ? 18.215 -3.394 -20.388 1.00 97.25 204 SER A N 1
ATOM 1647 C CA . SER A 1 204 ? 19.462 -2.673 -20.642 1.00 97.25 204 SER A CA 1
ATOM 1648 C C . SER A 1 204 ? 19.468 -1.972 -22.001 1.00 97.25 204 SER A C 1
ATOM 1650 O O . SER A 1 204 ? 18.848 -2.427 -22.969 1.00 97.25 204 SER A O 1
ATOM 1652 N N . GLY A 1 205 ? 20.222 -0.880 -22.090 1.00 95.75 205 GLY A N 1
ATOM 1653 C CA . GLY A 1 205 ? 20.708 -0.350 -23.360 1.00 95.75 205 GLY A CA 1
ATOM 1654 C C . GLY A 1 205 ? 21.756 -1.246 -24.022 1.00 95.75 205 GLY A C 1
ATOM 1655 O O . GLY A 1 205 ? 22.128 -2.302 -23.505 1.00 95.75 205 GLY A O 1
ATOM 1656 N N . SER A 1 206 ? 22.241 -0.790 -25.170 1.00 92.75 206 SER A N 1
ATOM 1657 C CA . SER A 1 206 ? 23.358 -1.368 -25.914 1.00 92.75 206 SER A CA 1
ATOM 1658 C C . SER A 1 206 ? 24.432 -0.317 -26.173 1.00 92.75 206 SER A C 1
ATOM 1660 O O . SER A 1 206 ? 24.136 0.871 -26.304 1.00 92.75 206 SER A O 1
ATOM 1662 N N . LEU A 1 207 ? 25.679 -0.770 -26.309 1.00 85.75 207 LEU A N 1
ATOM 1663 C CA . LEU A 1 207 ? 26.793 0.041 -26.799 1.00 85.75 207 LEU A CA 1
ATOM 1664 C C . LEU A 1 207 ? 27.239 -0.460 -28.174 1.00 85.75 207 LEU A C 1
ATOM 1666 O O . LEU A 1 207 ? 27.333 -1.675 -28.378 1.00 85.75 207 LEU A O 1
ATOM 1670 N N . PRO A 1 208 ? 27.557 0.442 -29.120 1.00 78.56 208 PRO A N 1
ATOM 1671 C CA . PRO A 1 208 ? 28.191 0.041 -30.363 1.00 78.56 208 PRO A CA 1
ATOM 1672 C C . PRO A 1 208 ? 29.527 -0.664 -30.100 1.00 78.56 208 PRO A C 1
ATOM 1674 O O . PRO A 1 208 ? 30.264 -0.340 -29.165 1.00 78.56 208 PRO A O 1
ATOM 1677 N N . LYS A 1 209 ? 29.871 -1.625 -30.962 1.00 76.75 209 LYS A N 1
ATOM 1678 C CA . LYS A 1 209 ? 31.123 -2.379 -30.846 1.00 76.75 209 LYS A CA 1
ATOM 1679 C C . LYS A 1 209 ? 32.325 -1.422 -30.867 1.00 76.75 209 LYS A C 1
ATOM 1681 O O . LYS A 1 209 ? 32.464 -0.630 -31.794 1.00 76.75 209 LYS A O 1
ATOM 1686 N N . GLY A 1 210 ? 33.200 -1.529 -29.865 1.00 76.25 210 GLY A N 1
ATOM 1687 C CA . GLY A 1 210 ? 34.418 -0.715 -29.744 1.00 76.25 210 GLY A CA 1
ATOM 1688 C C . GLY A 1 210 ? 34.270 0.568 -28.919 1.00 76.25 210 GLY A C 1
ATOM 1689 O O . GLY A 1 210 ? 35.246 1.300 -28.785 1.00 76.25 210 GLY A O 1
ATOM 1690 N N . TRP A 1 211 ? 33.089 0.838 -28.357 1.00 76.19 211 TRP A N 1
ATOM 1691 C CA . TRP A 1 211 ? 32.873 1.959 -27.442 1.00 76.19 211 TRP A CA 1
ATOM 1692 C C . TRP A 1 211 ? 33.110 1.532 -25.991 1.00 76.19 211 TRP A C 1
ATOM 1694 O O . TRP A 1 211 ? 32.813 0.399 -25.615 1.00 76.19 211 TRP A O 1
ATOM 1704 N N . VAL A 1 212 ? 33.640 2.454 -25.185 1.00 76.25 212 VAL A N 1
ATOM 1705 C CA . VAL A 1 212 ? 33.851 2.279 -23.742 1.00 76.25 212 VAL A CA 1
ATOM 1706 C C . VAL A 1 212 ? 32.899 3.212 -23.000 1.00 76.25 212 VAL A C 1
ATOM 1708 O O . VAL A 1 212 ? 32.789 4.386 -23.349 1.00 76.25 212 VAL A O 1
ATOM 1711 N N . GLY A 1 213 ? 32.212 2.677 -21.997 1.00 79.25 213 GLY A N 1
ATOM 1712 C CA . GLY A 1 213 ? 31.223 3.356 -21.163 1.00 79.25 213 GLY A CA 1
ATOM 1713 C C . GLY A 1 213 ? 30.186 2.346 -20.679 1.00 79.25 213 GLY A C 1
ATOM 1714 O O . GLY A 1 213 ? 30.298 1.159 -20.997 1.00 79.25 213 GLY A O 1
ATOM 1715 N N . GLY A 1 214 ? 29.154 2.804 -19.975 1.00 87.00 214 GLY A N 1
ATOM 1716 C CA . GLY A 1 214 ? 28.017 1.957 -19.632 1.00 87.00 214 GLY A CA 1
ATOM 1717 C C . GLY A 1 214 ? 26.688 2.407 -20.222 1.00 87.00 214 GLY A C 1
ATOM 1718 O O . GLY A 1 214 ? 26.580 3.389 -20.959 1.00 87.00 214 GLY A O 1
ATOM 1719 N N . VAL A 1 215 ? 25.669 1.605 -19.932 1.00 93.44 215 VAL A N 1
ATOM 1720 C CA . VAL A 1 215 ? 24.310 1.737 -20.463 1.00 93.44 215 VAL A CA 1
ATOM 1721 C C . VAL A 1 215 ? 23.318 1.957 -19.338 1.00 93.44 215 VAL A C 1
ATOM 1723 O O . VAL A 1 215 ? 23.578 1.618 -18.184 1.00 93.44 215 VAL A O 1
ATOM 1726 N N . ALA A 1 216 ? 22.157 2.500 -19.678 1.00 96.56 216 ALA A N 1
ATOM 1727 C CA . ALA A 1 216 ? 21.030 2.526 -18.771 1.00 96.56 216 ALA A CA 1
ATOM 1728 C C . ALA A 1 216 ? 20.552 1.093 -18.499 1.00 96.56 216 ALA A C 1
ATOM 1730 O O . ALA A 1 216 ? 20.449 0.272 -19.414 1.00 96.56 216 ALA A O 1
ATOM 1731 N N . GLU A 1 217 ? 20.260 0.817 -17.234 1.00 97.44 217 GLU A N 1
ATOM 1732 C CA . GLU A 1 217 ? 19.755 -0.460 -16.749 1.00 97.44 217 GLU A CA 1
ATOM 1733 C C . GLU A 1 217 ? 18.539 -0.238 -15.843 1.00 97.44 217 GLU A C 1
ATOM 1735 O O . GLU A 1 217 ? 18.429 0.781 -15.147 1.00 97.44 217 GLU A O 1
ATOM 1740 N N . ALA A 1 218 ? 17.610 -1.190 -15.863 1.00 98.19 218 ALA A N 1
ATOM 1741 C CA . ALA A 1 218 ? 16.417 -1.190 -15.032 1.00 98.19 218 ALA A CA 1
ATOM 1742 C C . ALA A 1 218 ? 16.049 -2.610 -14.601 1.00 98.19 218 ALA A C 1
ATOM 1744 O O . ALA A 1 218 ? 16.134 -3.551 -15.387 1.00 98.19 218 ALA A O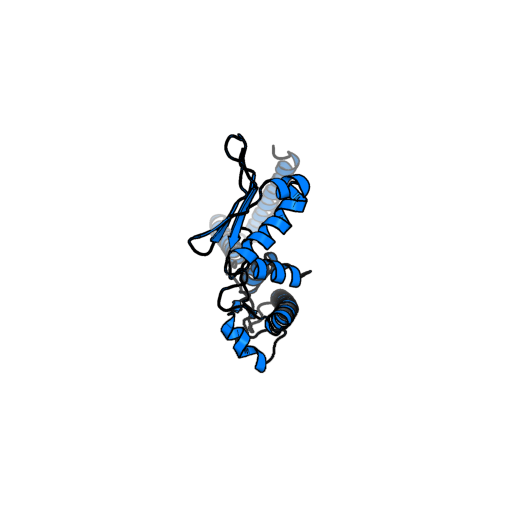 1
ATOM 1745 N N . GLU A 1 219 ? 15.577 -2.734 -13.365 1.00 98.38 219 GLU A N 1
ATOM 1746 C CA . GLU A 1 219 ? 14.972 -3.950 -12.824 1.00 98.38 219 GLU A CA 1
ATOM 1747 C C . GLU A 1 219 ? 13.506 -3.670 -12.496 1.00 98.38 219 GLU A C 1
ATOM 1749 O O . GLU A 1 219 ? 13.201 -2.752 -11.727 1.00 98.38 219 GLU A O 1
ATOM 1754 N N . ILE A 1 220 ? 12.594 -4.437 -13.096 1.00 98.50 220 ILE A N 1
ATOM 1755 C CA . ILE A 1 220 ? 11.148 -4.184 -13.050 1.00 98.50 220 ILE A CA 1
ATOM 1756 C C . ILE A 1 220 ? 10.414 -5.484 -12.722 1.00 98.50 220 ILE A C 1
ATOM 1758 O O . ILE A 1 220 ? 10.568 -6.478 -13.427 1.00 98.50 220 ILE A O 1
ATOM 1762 N N . LEU A 1 221 ? 9.574 -5.497 -11.685 1.00 97.38 221 LEU A N 1
ATOM 1763 C CA . LEU A 1 221 ? 8.759 -6.678 -11.378 1.00 97.38 221 LEU A CA 1
ATOM 1764 C C . LEU A 1 221 ? 7.733 -6.946 -12.487 1.00 97.38 221 LEU A C 1
ATOM 1766 O O . LEU A 1 221 ? 6.904 -6.084 -12.781 1.00 97.38 221 LEU A O 1
ATOM 1770 N N . LYS A 1 222 ? 7.733 -8.171 -13.038 1.00 96.69 222 LYS A N 1
ATOM 1771 C CA . LYS A 1 222 ? 6.740 -8.647 -14.026 1.00 96.69 222 LYS A CA 1
ATOM 1772 C C . LYS A 1 222 ? 5.314 -8.463 -13.518 1.00 96.69 222 LYS A C 1
ATOM 1774 O O . LYS A 1 222 ? 4.423 -8.037 -14.251 1.00 96.69 222 LYS A O 1
ATOM 1779 N N . GLU A 1 223 ? 5.125 -8.780 -12.242 1.00 93.62 223 GLU A N 1
ATOM 1780 C CA . GLU A 1 223 ? 3.811 -8.910 -11.633 1.00 93.62 223 GLU A CA 1
ATOM 1781 C C . GLU A 1 223 ? 3.046 -7.590 -11.586 1.00 93.62 223 GLU A C 1
ATOM 1783 O O . GLU A 1 223 ? 1.878 -7.564 -11.959 1.00 93.62 223 GLU A O 1
ATOM 1788 N N . ASN A 1 224 ? 3.696 -6.507 -11.149 1.00 91.75 224 ASN A N 1
ATOM 1789 C CA . ASN A 1 224 ? 3.059 -5.220 -10.850 1.00 91.75 224 ASN A CA 1
ATOM 1790 C C . ASN A 1 224 ? 3.761 -3.990 -11.434 1.00 91.75 224 ASN A C 1
ATOM 1792 O O . ASN A 1 224 ? 3.323 -2.870 -11.181 1.00 91.75 224 ASN A O 1
ATOM 1796 N N . GLY A 1 225 ? 4.834 -4.173 -12.205 1.00 94.31 225 GLY A N 1
ATOM 1797 C CA . GLY A 1 225 ? 5.591 -3.070 -12.794 1.00 94.31 225 GLY A CA 1
ATOM 1798 C C . GLY A 1 225 ? 6.375 -2.239 -11.778 1.00 94.31 225 GLY A C 1
ATOM 1799 O O . GLY A 1 225 ? 6.871 -1.169 -12.126 1.00 94.31 225 GLY A O 1
ATOM 1800 N N . LYS A 1 226 ? 6.506 -2.699 -10.525 1.00 95.25 226 LYS A N 1
ATOM 1801 C CA . LYS A 1 226 ? 7.307 -2.005 -9.516 1.00 95.25 226 LYS A CA 1
ATOM 1802 C C . LYS A 1 226 ? 8.762 -1.941 -9.965 1.00 95.25 226 LYS A C 1
ATOM 1804 O O . LYS A 1 226 ? 9.382 -2.960 -10.270 1.00 95.25 226 LYS A O 1
ATOM 1809 N N . ILE A 1 227 ? 9.300 -0.730 -9.941 1.00 97.25 227 ILE A N 1
ATOM 1810 C CA . ILE A 1 227 ? 10.694 -0.450 -10.260 1.00 97.25 227 ILE A CA 1
ATOM 1811 C C . ILE A 1 227 ? 11.540 -0.811 -9.042 1.00 97.25 227 ILE A C 1
ATOM 1813 O O . ILE A 1 227 ? 11.368 -0.231 -7.969 1.00 97.25 227 ILE A O 1
ATOM 1817 N N . ILE A 1 228 ? 12.413 -1.802 -9.199 1.00 96.88 228 ILE A N 1
ATOM 1818 C CA . ILE A 1 228 ? 13.324 -2.271 -8.150 1.00 96.88 228 ILE A CA 1
ATOM 1819 C C . ILE A 1 228 ? 14.603 -1.436 -8.170 1.00 96.88 228 ILE A C 1
ATOM 1821 O O . ILE A 1 228 ? 15.053 -0.966 -7.125 1.00 96.88 228 ILE A O 1
ATOM 1825 N N . ARG A 1 229 ? 15.175 -1.233 -9.361 1.00 97.12 229 ARG A N 1
ATOM 1826 C CA . ARG A 1 229 ? 16.462 -0.558 -9.543 1.00 97.12 229 ARG A CA 1
ATOM 1827 C C . ARG A 1 229 ? 16.488 0.201 -10.860 1.00 97.12 229 ARG A C 1
ATOM 1829 O O . ARG A 1 229 ? 15.987 -0.293 -11.864 1.00 97.12 229 ARG A O 1
ATOM 1836 N N . ILE A 1 230 ? 17.120 1.370 -10.844 1.00 96.75 230 ILE A N 1
ATOM 1837 C CA . ILE A 1 230 ? 17.537 2.115 -12.034 1.00 96.75 230 ILE A CA 1
ATOM 1838 C C . ILE A 1 230 ? 19.011 2.463 -11.856 1.00 96.75 230 ILE A C 1
ATOM 1840 O O . ILE A 1 230 ? 19.412 2.927 -10.785 1.00 96.75 230 ILE A O 1
ATOM 1844 N N . SER A 1 231 ? 19.820 2.245 -12.886 1.00 94.62 231 SER A N 1
ATOM 1845 C CA . SER A 1 231 ? 21.208 2.702 -12.903 1.00 94.62 231 SER A CA 1
ATOM 1846 C C . SER A 1 231 ? 21.681 3.040 -14.304 1.00 94.62 231 SER A C 1
ATOM 1848 O O . SER A 1 231 ? 21.028 2.734 -15.298 1.00 94.62 231 SER A O 1
ATOM 1850 N N . HIS A 1 232 ? 22.880 3.603 -14.366 1.00 87.81 232 HIS A N 1
ATOM 1851 C CA . HIS A 1 232 ? 23.651 3.745 -15.586 1.00 87.81 232 HIS A CA 1
ATOM 1852 C C . HIS A 1 232 ? 25.037 3.150 -15.317 1.00 87.81 232 HIS A C 1
ATOM 1854 O O . HIS A 1 232 ? 25.672 3.512 -14.321 1.00 87.81 232 HIS A O 1
ATOM 1860 N N . GLY A 1 233 ? 25.438 2.154 -16.110 1.00 74.81 233 GLY A N 1
ATOM 1861 C CA . GLY A 1 233 ? 26.760 1.539 -16.006 1.00 74.81 233 GLY A CA 1
ATOM 1862 C C . GLY A 1 233 ? 27.857 2.587 -16.216 1.00 74.81 233 GLY A C 1
ATOM 1863 O O . GLY A 1 233 ? 27.653 3.557 -16.941 1.00 74.81 233 GLY A O 1
ATOM 1864 N N . LYS A 1 234 ? 29.019 2.405 -15.587 1.00 59.38 234 LYS A N 1
ATOM 1865 C CA . LYS A 1 234 ? 30.181 3.278 -15.811 1.00 59.38 234 LYS A CA 1
ATOM 1866 C C . LYS A 1 234 ? 30.981 2.835 -17.025 1.00 59.38 234 LYS A C 1
ATOM 1868 O O . LYS A 1 234 ? 31.188 1.611 -17.148 1.00 59.38 234 LYS A O 1
#